Protein AF-A0A845X774-F1 (afdb_monomer_lite)

pLDDT: mean 73.61, std 19.07, range [39.66, 97.44]

Structure (mmCIF, N/CA/C/O backbone):
data_AF-A0A845X774-F1
#
_entry.id   AF-A0A845X774-F1
#
loop_
_atom_site.group_PDB
_atom_site.id
_atom_site.type_symbol
_atom_site.label_atom_id
_atom_site.label_alt_id
_atom_site.label_comp_id
_atom_site.label_asym_id
_atom_site.label_entity_id
_atom_site.label_seq_id
_atom_site.pdbx_PDB_ins_code
_atom_site.Cartn_x
_atom_site.Cartn_y
_atom_site.Cartn_z
_atom_site.occupancy
_atom_site.B_iso_or_equiv
_atom_site.auth_seq_id
_atom_site.auth_comp_id
_atom_site.auth_asym_id
_atom_site.auth_atom_id
_atom_site.pdbx_PDB_model_num
ATOM 1 N N . MET A 1 1 ? -60.226 24.068 19.692 1.00 53.34 1 MET A N 1
ATOM 2 C CA . MET A 1 1 ? -59.182 24.874 19.013 1.00 53.34 1 MET A CA 1
ATOM 3 C C . MET A 1 1 ? -57.748 24.420 19.343 1.00 53.34 1 MET A C 1
ATOM 5 O O . MET A 1 1 ? -56.859 24.720 18.566 1.00 53.34 1 MET A O 1
ATOM 9 N N . GLN A 1 2 ? -57.510 23.642 20.413 1.00 50.81 2 GLN A N 1
ATOM 10 C CA . GLN A 1 2 ? -56.165 23.182 20.819 1.00 50.81 2 GLN A CA 1
ATOM 11 C C . GLN A 1 2 ? -55.593 21.976 20.042 1.00 50.81 2 GLN A C 1
ATOM 13 O O . GLN A 1 2 ? -54.383 21.795 20.005 1.00 50.81 2 GLN A O 1
ATOM 18 N N . THR A 1 3 ? -56.418 21.172 19.370 1.00 49.66 3 THR A N 1
ATOM 19 C CA . THR A 1 3 ? -55.966 19.942 18.691 1.00 49.66 3 THR A CA 1
ATOM 20 C C . THR A 1 3 ? -55.218 20.174 17.377 1.00 49.66 3 THR A C 1
ATOM 22 O O . THR A 1 3 ? -54.449 19.313 16.971 1.00 49.66 3 THR A O 1
ATOM 25 N N . LYS A 1 4 ? -55.378 21.339 16.732 1.00 47.12 4 LYS A N 1
ATOM 26 C CA . LYS A 1 4 ? -54.694 21.656 15.463 1.00 47.12 4 LYS A CA 1
ATOM 27 C C . LYS A 1 4 ? -53.252 22.152 15.641 1.00 47.12 4 LYS A C 1
ATOM 29 O O . LYS A 1 4 ? -52.476 22.069 14.698 1.00 47.12 4 LYS A O 1
ATOM 34 N N . LEU A 1 5 ? -52.882 22.634 16.833 1.00 50.94 5 LEU A N 1
ATOM 35 C CA . LEU A 1 5 ? -51.511 23.082 17.114 1.00 50.94 5 LEU A CA 1
ATOM 36 C C . LEU A 1 5 ? -50.548 21.901 17.329 1.00 50.94 5 LEU A C 1
ATOM 38 O O . LEU A 1 5 ? -49.395 21.966 16.917 1.00 50.94 5 LEU A O 1
ATOM 42 N N . PHE A 1 6 ? -51.029 20.804 17.923 1.00 50.41 6 PHE A N 1
ATOM 43 C CA . PHE A 1 6 ? -50.196 19.635 18.229 1.00 50.41 6 PHE A CA 1
ATOM 44 C C . PHE A 1 6 ? -49.813 18.822 16.986 1.00 50.41 6 PHE A C 1
ATOM 46 O O . PHE A 1 6 ? -48.702 18.310 16.904 1.00 50.41 6 PHE A O 1
ATOM 53 N N . THR A 1 7 ? -50.693 18.740 15.984 1.00 53.47 7 THR A N 1
ATOM 54 C CA . THR A 1 7 ? -50.410 18.006 14.737 1.00 53.47 7 THR A CA 1
ATOM 55 C C . THR A 1 7 ? -49.397 18.740 13.854 1.00 53.47 7 THR A C 1
ATOM 57 O O . THR A 1 7 ? -48.611 18.099 13.164 1.00 53.47 7 THR A O 1
ATOM 60 N N . GLY A 1 8 ? -49.365 20.076 13.918 1.00 50.56 8 GLY A N 1
ATOM 61 C CA . GLY A 1 8 ? -48.380 20.887 13.198 1.00 50.56 8 GLY A CA 1
ATOM 62 C C . GLY A 1 8 ? -46.958 20.742 13.746 1.00 50.56 8 GLY A C 1
ATOM 63 O O . GLY A 1 8 ? -46.013 20.681 12.966 1.00 50.56 8 GLY A O 1
ATOM 64 N N . LEU A 1 9 ? -46.793 20.618 15.069 1.00 48.62 9 LEU A N 1
ATOM 65 C CA . LEU A 1 9 ? -45.465 20.497 15.688 1.00 48.62 9 LEU A CA 1
ATOM 66 C C . LEU A 1 9 ? -44.802 19.132 15.431 1.00 48.62 9 LEU A C 1
ATOM 68 O O . LEU A 1 9 ? -43.590 19.071 15.238 1.00 48.62 9 LEU A O 1
ATOM 72 N N . VAL A 1 10 ? -45.587 18.052 15.360 1.00 53.47 10 VAL A N 1
ATOM 73 C CA . VAL A 1 10 ? -45.074 16.709 15.025 1.00 53.47 10 VAL A CA 1
ATOM 74 C C . VAL A 1 10 ? -44.649 16.626 13.552 1.00 53.47 10 VAL A C 1
ATOM 76 O O . VAL A 1 10 ? -43.639 16.000 13.238 1.00 53.47 10 VAL A O 1
ATOM 79 N N . ALA A 1 11 ? -45.359 17.311 12.649 1.00 51.16 11 ALA A N 1
ATOM 80 C CA . ALA A 1 11 ? -45.015 17.340 11.227 1.00 51.16 11 ALA A CA 1
ATOM 81 C C . ALA A 1 11 ? -43.713 18.115 10.938 1.00 51.16 11 ALA A C 1
ATOM 83 O O . ALA A 1 11 ? -42.944 17.712 10.068 1.00 51.16 11 ALA A O 1
ATOM 84 N N . VAL A 1 12 ? -43.427 19.185 11.691 1.00 51.19 12 VAL A N 1
ATOM 85 C CA . VAL A 1 12 ? -42.167 19.939 11.549 1.00 51.19 12 VAL A CA 1
ATOM 86 C C . VAL A 1 12 ? -40.977 19.151 12.110 1.00 51.19 12 VAL A C 1
ATOM 88 O O . VAL A 1 12 ? -39.911 19.173 11.507 1.00 51.19 12 VAL A O 1
ATOM 91 N N . ALA A 1 13 ? -41.148 18.385 13.193 1.00 50.50 13 ALA A N 1
ATOM 92 C CA . ALA A 1 13 ? -40.082 17.526 13.719 1.00 50.50 13 ALA A CA 1
ATOM 93 C C . ALA A 1 13 ? -39.704 16.386 12.751 1.00 50.50 13 ALA A C 1
ATOM 95 O O . ALA A 1 13 ? -38.521 16.123 12.558 1.00 50.50 13 ALA A O 1
ATOM 96 N N . ALA A 1 14 ? -40.686 15.765 12.084 1.00 50.47 14 ALA A N 1
ATOM 97 C CA . ALA A 1 14 ? -40.434 14.703 11.105 1.00 50.47 14 ALA A CA 1
ATOM 98 C C . ALA A 1 14 ? -39.750 15.213 9.820 1.00 50.47 14 ALA A C 1
ATOM 100 O O . ALA A 1 14 ? -38.930 14.507 9.236 1.00 50.47 14 ALA A O 1
ATOM 101 N N . ALA A 1 15 ? -40.041 16.450 9.399 1.00 49.09 15 ALA A N 1
ATOM 102 C CA . ALA A 1 15 ? -39.390 17.063 8.241 1.00 49.09 15 ALA A CA 1
ATOM 103 C C . ALA A 1 15 ? -37.916 17.422 8.516 1.00 49.09 15 ALA A C 1
ATOM 105 O O . ALA A 1 15 ? -37.081 17.281 7.627 1.00 49.09 15 ALA A O 1
ATOM 106 N N . SER A 1 16 ? -37.571 17.810 9.749 1.00 47.12 16 SER A N 1
ATOM 107 C CA . SER A 1 16 ? -36.183 18.093 10.148 1.00 47.12 16 SER A CA 1
ATOM 108 C C . SER A 1 16 ? -35.311 16.835 10.226 1.00 47.12 16 SER A C 1
ATOM 110 O O . SER A 1 16 ? -34.116 16.901 9.954 1.00 47.12 16 SER A O 1
ATOM 112 N N . SER A 1 17 ? -35.892 15.680 10.571 1.00 47.75 17 SER A N 1
ATOM 113 C CA . SER A 1 17 ? -35.165 14.403 10.645 1.00 47.75 17 SER A CA 1
ATOM 114 C C . SER A 1 17 ? -34.827 13.820 9.270 1.00 47.75 17 SER A C 1
ATOM 116 O O . SER A 1 17 ? -33.837 13.109 9.147 1.00 47.75 17 SER A O 1
ATOM 118 N N . ALA A 1 18 ? -35.605 14.139 8.230 1.00 46.09 18 ALA A N 1
ATOM 119 C CA . ALA A 1 18 ? -35.371 13.640 6.872 1.00 46.09 18 ALA A CA 1
ATOM 120 C C . ALA A 1 18 ? -34.259 14.397 6.117 1.00 46.09 18 ALA A C 1
ATOM 122 O O . ALA A 1 18 ? -33.704 13.870 5.157 1.00 46.09 18 ALA A O 1
ATOM 123 N N . VAL A 1 19 ? -33.902 15.613 6.550 1.00 45.44 19 VAL A N 1
ATOM 124 C CA . VAL A 1 19 ? -32.845 16.428 5.914 1.00 45.44 19 VAL A CA 1
ATOM 125 C C . VAL A 1 19 ? -31.439 16.051 6.412 1.00 45.44 19 VAL A C 1
ATOM 127 O O . VAL A 1 19 ? -30.448 16.384 5.772 1.00 45.44 19 VAL A O 1
ATOM 130 N N . LEU A 1 20 ? -31.329 15.289 7.505 1.00 42.88 20 LEU A N 1
ATOM 131 C CA . LEU A 1 20 ? -30.042 14.814 8.031 1.00 42.88 20 LEU A CA 1
ATOM 132 C C . LEU A 1 20 ? -29.543 13.511 7.380 1.00 42.88 20 LEU A C 1
ATOM 134 O O . LEU A 1 20 ? -28.392 13.144 7.584 1.00 42.88 20 LEU A O 1
ATOM 138 N N . CYS A 1 21 ? -30.358 12.828 6.571 1.00 43.78 21 CYS A N 1
ATOM 139 C CA . CYS A 1 21 ? -29.998 11.543 5.953 1.00 43.78 21 CYS A CA 1
ATOM 140 C C . CYS A 1 21 ? -29.249 11.665 4.613 1.00 43.78 21 CYS A C 1
ATOM 142 O O . CYS A 1 21 ? -29.093 10.668 3.917 1.00 43.78 21 CYS A O 1
ATOM 144 N N . GLY A 1 22 ? -28.826 12.869 4.224 1.00 42.22 22 GLY A N 1
ATOM 145 C CA . GLY A 1 22 ? -28.228 13.123 2.910 1.00 42.22 22 GLY A CA 1
ATOM 146 C C . GLY A 1 22 ? -26.954 13.955 2.939 1.00 42.22 22 GLY A C 1
ATOM 147 O O . GLY A 1 22 ? -26.576 14.484 1.898 1.00 42.22 22 GLY A O 1
ATOM 148 N N . ILE A 1 23 ? -26.302 14.112 4.097 1.00 41.81 23 ILE A N 1
ATOM 149 C CA . ILE A 1 23 ? -24.925 14.608 4.078 1.00 41.81 23 ILE A CA 1
ATOM 150 C C . ILE A 1 23 ? -24.109 13.456 3.482 1.00 41.81 23 ILE A C 1
ATOM 152 O O . ILE A 1 23 ? -24.119 12.380 4.086 1.00 41.81 23 ILE A O 1
ATOM 156 N N . PRO A 1 24 ? -23.475 13.614 2.302 1.00 47.06 24 PRO A N 1
ATOM 157 C CA . PRO A 1 24 ? -22.534 12.607 1.838 1.00 47.06 24 PRO A CA 1
ATOM 158 C C . PRO A 1 24 ? -21.546 12.418 2.981 1.00 47.06 24 PRO A C 1
ATOM 160 O O . PRO A 1 24 ? -21.021 13.416 3.482 1.00 47.06 24 PRO A O 1
ATOM 163 N N . ALA A 1 25 ? -21.380 11.182 3.459 1.00 50.59 25 ALA A N 1
ATOM 164 C CA . ALA A 1 25 ? -20.328 10.877 4.413 1.00 50.59 25 ALA A CA 1
ATOM 165 C C . ALA A 1 25 ? -19.062 11.519 3.844 1.00 50.59 25 ALA A C 1
ATOM 167 O O . ALA A 1 25 ? -18.665 11.193 2.724 1.00 50.59 25 ALA A O 1
ATOM 168 N N . GLN A 1 26 ? -18.545 12.551 4.519 1.00 56.28 26 GLN A N 1
ATOM 169 C CA . GLN A 1 26 ? -17.308 13.176 4.083 1.00 56.28 26 GLN A CA 1
ATOM 170 C C . GLN A 1 26 ? -16.301 12.040 4.068 1.00 56.28 26 GLN A C 1
ATOM 172 O O . GLN A 1 26 ? -16.146 11.377 5.094 1.00 56.28 26 GLN A O 1
ATOM 177 N N . ALA A 1 27 ? -15.732 11.758 2.893 1.00 61.34 27 ALA A N 1
ATOM 178 C CA . ALA A 1 27 ? -14.705 10.742 2.761 1.00 61.34 27 ALA A CA 1
ATOM 179 C C . ALA A 1 27 ? -13.685 11.010 3.867 1.00 61.34 27 ALA A C 1
ATOM 181 O O . ALA A 1 27 ? -13.206 12.142 4.000 1.00 61.34 27 ALA A O 1
ATOM 182 N N . ALA A 1 28 ? -13.462 10.018 4.729 1.00 69.12 28 ALA A N 1
ATOM 183 C CA . ALA A 1 28 ? -12.445 10.141 5.751 1.00 69.12 28 ALA A CA 1
ATOM 184 C C . ALA A 1 28 ? -11.133 10.467 5.033 1.00 69.12 28 ALA A C 1
ATOM 186 O O . ALA A 1 28 ? -10.835 9.881 3.991 1.00 69.12 28 ALA A O 1
ATOM 187 N N . THR A 1 29 ? -10.391 11.444 5.545 1.00 83.62 29 THR A N 1
ATOM 188 C CA . THR A 1 29 ? -9.093 11.790 4.976 1.00 83.62 29 THR A CA 1
ATOM 189 C C . THR A 1 29 ? -7.999 11.312 5.914 1.00 83.62 29 THR A C 1
ATOM 191 O O . THR A 1 29 ? -8.141 11.410 7.135 1.00 83.62 29 THR A O 1
ATOM 194 N N . LEU A 1 30 ? -6.888 10.824 5.377 1.00 85.56 30 LEU A N 1
ATOM 195 C CA . LEU A 1 30 ? -5.750 10.350 6.158 1.00 85.56 30 LEU A CA 1
ATOM 196 C C . LEU A 1 30 ? -5.236 11.423 7.125 1.00 85.56 30 LEU A C 1
ATOM 198 O O . LEU A 1 30 ? -4.837 11.110 8.238 1.00 85.56 30 LEU A O 1
ATOM 202 N N . GLN A 1 31 ? -5.327 12.707 6.760 1.00 85.69 31 GLN A N 1
ATOM 203 C CA . GLN A 1 31 ? -4.928 13.819 7.631 1.00 85.69 31 GLN A CA 1
ATOM 204 C C . GLN A 1 31 ? -5.765 13.919 8.914 1.00 85.69 31 GLN A C 1
ATOM 206 O O . GLN A 1 31 ? -5.308 14.520 9.889 1.00 85.69 31 GLN A O 1
ATOM 211 N N . SER A 1 32 ? -6.971 13.339 8.941 1.00 86.25 32 SER A N 1
ATOM 212 C CA . SER A 1 32 ? -7.756 13.231 10.175 1.00 86.25 32 SER A CA 1
ATOM 213 C C . SER A 1 32 ? -7.157 12.228 11.173 1.00 86.25 32 SER A C 1
ATOM 215 O O . SER A 1 32 ? -7.408 12.349 12.370 1.00 86.25 32 SER A O 1
ATOM 217 N N . TYR A 1 33 ? -6.284 11.333 10.701 1.00 88.62 33 TYR A N 1
ATOM 218 C CA . TYR A 1 33 ? -5.493 10.378 11.476 1.00 88.62 33 TYR A CA 1
ATOM 219 C C . TYR A 1 33 ? -4.040 10.854 11.556 1.00 88.62 33 TYR A C 1
ATOM 221 O O . TYR A 1 33 ? -3.152 10.347 10.873 1.00 88.62 33 TYR A O 1
ATOM 229 N N . THR A 1 34 ? -3.775 11.873 12.377 1.00 89.94 34 THR A N 1
ATOM 230 C CA . THR A 1 34 ? -2.457 12.535 12.410 1.00 89.94 34 THR A CA 1
ATOM 231 C C . THR A 1 34 ? -1.300 11.565 12.683 1.00 89.94 34 THR A C 1
ATOM 233 O O . THR A 1 34 ? -0.232 11.731 12.095 1.00 89.94 34 THR A O 1
ATOM 236 N N . GLY A 1 35 ? -1.494 10.547 13.531 1.00 93.19 35 GLY A N 1
ATOM 237 C CA . GLY A 1 35 ? -0.492 9.501 13.762 1.00 93.19 35 GLY A CA 1
ATOM 238 C C . GLY A 1 35 ? -0.155 8.722 12.487 1.00 93.19 35 GLY A C 1
ATOM 239 O O . GLY A 1 35 ? 1.004 8.689 12.083 1.00 93.19 35 GLY A O 1
ATOM 240 N N . ALA A 1 36 ? -1.174 8.178 11.816 1.00 93.94 36 ALA A N 1
ATOM 241 C CA . ALA A 1 36 ? -1.010 7.379 10.603 1.00 93.94 36 ALA A CA 1
ATOM 242 C C . ALA A 1 36 ? -0.479 8.197 9.423 1.00 93.94 36 ALA A C 1
ATOM 244 O O . ALA A 1 36 ? 0.396 7.737 8.698 1.00 93.94 36 ALA A O 1
ATOM 245 N N . TYR A 1 37 ? -0.937 9.442 9.267 1.00 92.81 37 TYR A N 1
ATOM 246 C CA . TYR A 1 37 ? -0.417 10.350 8.246 1.00 92.81 37 TYR A CA 1
ATOM 247 C C . TYR A 1 37 ? 1.086 10.605 8.419 1.00 92.81 37 TYR A C 1
ATOM 249 O O . TYR A 1 37 ? 1.851 10.520 7.461 1.00 92.81 37 TYR A O 1
ATOM 257 N N . ASN A 1 38 ? 1.531 10.881 9.649 1.00 92.50 38 ASN A N 1
ATOM 258 C CA . ASN A 1 38 ? 2.950 11.105 9.925 1.00 92.50 38 ASN A CA 1
ATOM 259 C C . ASN A 1 38 ? 3.788 9.828 9.770 1.00 92.50 38 ASN A C 1
ATOM 261 O O . ASN A 1 38 ? 4.942 9.926 9.357 1.00 92.50 38 ASN A O 1
ATOM 265 N N . ALA A 1 39 ? 3.228 8.661 10.107 1.00 93.94 39 ALA A N 1
ATOM 266 C CA . ALA A 1 39 ? 3.877 7.372 9.882 1.00 93.94 39 ALA A CA 1
ATOM 267 C C . ALA A 1 39 ? 4.068 7.112 8.381 1.00 93.94 39 ALA A C 1
ATOM 269 O O . ALA A 1 39 ? 5.198 6.894 7.954 1.00 93.94 39 ALA A O 1
ATOM 270 N N . ALA A 1 40 ? 3.016 7.277 7.568 1.00 92.62 40 ALA A N 1
ATOM 271 C CA . ALA A 1 40 ? 3.088 7.141 6.111 1.00 92.62 40 ALA A CA 1
ATOM 272 C C . ALA A 1 40 ? 4.187 8.031 5.503 1.00 92.62 40 ALA A C 1
ATOM 274 O O . ALA A 1 40 ? 5.069 7.540 4.804 1.00 92.62 40 ALA A O 1
ATOM 275 N N . LEU A 1 41 ? 4.212 9.324 5.851 1.00 90.69 41 LEU A N 1
ATOM 276 C CA . LEU A 1 41 ? 5.262 10.246 5.392 1.00 90.69 41 LEU A CA 1
ATOM 277 C C . LEU A 1 41 ? 6.676 9.862 5.859 1.00 90.69 41 LEU A C 1
ATOM 279 O O . LEU A 1 41 ? 7.657 10.313 5.274 1.00 90.69 41 LEU A O 1
ATOM 283 N N . GLY A 1 42 ? 6.790 9.094 6.943 1.00 93.06 42 GLY A N 1
ATOM 284 C CA . GLY A 1 42 ? 8.059 8.598 7.461 1.00 93.06 42 GLY A CA 1
ATOM 285 C C . GLY A 1 42 ? 8.610 7.389 6.705 1.00 93.06 42 GLY A C 1
ATOM 286 O O . GLY A 1 42 ? 9.819 7.173 6.770 1.00 93.06 42 GLY A O 1
ATOM 287 N N . TYR A 1 43 ? 7.752 6.635 6.015 1.00 93.56 43 TYR A N 1
ATOM 288 C CA . TYR A 1 43 ? 8.128 5.456 5.232 1.00 93.56 43 TYR A CA 1
ATOM 289 C C . TYR A 1 43 ? 8.481 5.777 3.782 1.00 93.56 43 TYR A C 1
ATOM 291 O O . TYR A 1 43 ? 9.347 5.113 3.214 1.00 93.56 43 TYR A O 1
ATOM 299 N N . ILE A 1 44 ? 7.856 6.809 3.211 1.00 90.81 44 ILE A N 1
ATOM 300 C CA . ILE A 1 44 ? 8.123 7.258 1.841 1.00 90.81 44 ILE A CA 1
ATOM 301 C C . ILE A 1 44 ? 9.578 7.735 1.732 1.00 90.81 44 ILE A C 1
ATOM 303 O O . ILE A 1 44 ? 9.966 8.736 2.353 1.00 90.81 44 ILE A O 1
ATOM 307 N N . GLN A 1 45 ? 10.375 7.019 0.937 1.00 90.06 45 GLN A N 1
ATOM 308 C CA . GLN A 1 45 ? 11.742 7.416 0.610 1.00 90.06 45 GLN A CA 1
ATOM 309 C C . GLN A 1 45 ? 11.750 8.610 -0.344 1.00 90.06 45 GLN A C 1
ATOM 311 O O . GLN A 1 45 ? 10.779 8.878 -1.049 1.00 90.06 45 GLN A O 1
ATOM 316 N N . ASP A 1 46 ? 12.854 9.353 -0.347 1.00 89.44 46 ASP A N 1
ATOM 317 C CA . ASP A 1 46 ? 13.092 10.326 -1.411 1.00 89.44 46 ASP A CA 1
ATOM 318 C C . ASP A 1 46 ? 13.386 9.585 -2.725 1.00 89.44 46 ASP A C 1
ATOM 320 O O . ASP A 1 46 ? 14.000 8.522 -2.697 1.00 89.44 46 ASP A O 1
ATOM 324 N N . GLU A 1 47 ? 13.009 10.189 -3.854 1.00 84.06 47 GLU A N 1
ATOM 325 C CA . GLU A 1 47 ? 13.349 9.723 -5.206 1.00 84.06 47 GLU A CA 1
ATOM 326 C C . GLU A 1 47 ? 14.822 9.285 -5.296 1.00 84.06 47 GLU A C 1
ATOM 328 O O . GLU A 1 47 ? 15.736 10.062 -4.966 1.00 84.06 47 GLU A O 1
ATOM 333 N N . ARG A 1 48 ? 15.056 8.071 -5.797 1.00 83.94 48 ARG A N 1
ATOM 334 C CA . ARG A 1 48 ? 16.372 7.431 -5.971 1.00 83.94 48 ARG A CA 1
ATOM 335 C C . ARG A 1 48 ? 17.099 7.059 -4.693 1.00 83.94 48 ARG A C 1
ATOM 337 O O . ARG A 1 48 ? 18.325 6.863 -4.709 1.00 83.94 48 ARG A O 1
ATOM 344 N N . VAL A 1 49 ? 16.385 6.984 -3.578 1.00 89.00 49 VAL A N 1
ATOM 345 C CA . VAL A 1 49 ? 16.930 6.505 -2.309 1.00 89.00 49 VAL A CA 1
ATOM 346 C C . VAL A 1 49 ? 16.373 5.109 -2.034 1.00 89.00 49 VAL A C 1
ATOM 348 O O . VAL A 1 49 ? 15.267 5.001 -1.512 1.00 89.00 49 VAL A O 1
ATOM 351 N N . PRO A 1 50 ? 17.135 4.036 -2.329 1.00 88.44 50 PRO A N 1
ATOM 352 C CA . PRO A 1 50 ? 16.640 2.676 -2.163 1.00 88.44 50 PRO A CA 1
ATOM 353 C C . PRO A 1 50 ? 16.222 2.400 -0.720 1.00 88.44 50 PRO A C 1
ATOM 355 O O . PRO A 1 50 ? 16.929 2.777 0.226 1.00 88.44 50 PRO A O 1
ATOM 358 N N . VAL A 1 51 ? 15.138 1.644 -0.555 1.00 89.81 51 VAL A N 1
ATOM 359 C CA . VAL A 1 51 ? 14.760 1.075 0.740 1.00 89.81 51 VAL A CA 1
ATOM 360 C C . VAL A 1 51 ? 15.809 0.040 1.145 1.00 89.81 51 VAL A C 1
ATOM 362 O O . VAL A 1 51 ? 16.007 -0.984 0.485 1.00 89.81 51 VAL A O 1
ATOM 365 N N . ALA A 1 52 ? 16.505 0.304 2.251 1.00 90.00 52 ALA A N 1
ATOM 366 C CA . ALA A 1 52 ? 17.409 -0.673 2.844 1.00 90.00 52 ALA A CA 1
ATOM 367 C C . ALA A 1 52 ? 16.619 -1.907 3.301 1.00 90.00 52 ALA A C 1
ATOM 369 O O . ALA A 1 52 ? 15.534 -1.771 3.856 1.00 90.00 52 ALA A O 1
ATOM 370 N N . ASP A 1 53 ? 17.180 -3.096 3.067 1.00 89.38 53 ASP A N 1
ATOM 371 C CA . ASP A 1 53 ? 16.597 -4.369 3.499 1.00 89.38 53 ASP A CA 1
ATOM 372 C C . ASP A 1 53 ? 15.147 -4.587 3.009 1.00 89.38 53 ASP A C 1
ATOM 374 O O . ASP A 1 53 ? 14.348 -5.235 3.674 1.00 89.38 53 ASP A O 1
ATOM 378 N N . ALA A 1 54 ? 14.798 -4.095 1.809 1.00 89.44 54 ALA A N 1
ATOM 379 C CA . ALA A 1 54 ? 13.453 -4.228 1.224 1.00 89.44 54 ALA A CA 1
ATOM 380 C C . ALA A 1 54 ? 12.896 -5.669 1.242 1.00 89.44 54 ALA A C 1
ATOM 382 O O . ALA A 1 54 ? 11.699 -5.867 1.440 1.00 89.44 54 ALA A O 1
ATOM 383 N N . ALA A 1 55 ? 13.777 -6.669 1.118 1.00 88.75 55 ALA A N 1
ATOM 384 C CA . ALA A 1 55 ? 13.439 -8.092 1.191 1.00 88.75 55 ALA A CA 1
ATOM 385 C C . ALA A 1 55 ? 12.849 -8.538 2.543 1.00 88.75 55 ALA A C 1
ATOM 387 O O . ALA A 1 55 ? 12.207 -9.588 2.599 1.00 88.75 55 ALA A O 1
ATOM 388 N N . ASP A 1 56 ? 13.061 -7.767 3.613 1.00 90.62 56 ASP A N 1
ATOM 389 C CA . ASP A 1 56 ? 12.478 -8.002 4.936 1.00 90.62 56 ASP A CA 1
ATOM 390 C C . ASP A 1 56 ? 11.083 -7.358 5.070 1.00 90.62 56 ASP A C 1
ATOM 392 O O . ASP A 1 56 ? 10.356 -7.651 6.014 1.00 90.62 56 ASP A O 1
ATOM 396 N N . HIS A 1 57 ? 10.670 -6.514 4.121 1.00 92.12 57 HIS A N 1
ATOM 397 C CA . HIS A 1 57 ? 9.416 -5.753 4.149 1.00 92.12 57 HIS A CA 1
ATOM 398 C C . HIS A 1 57 ? 8.359 -6.329 3.199 1.00 92.12 57 HIS A C 1
ATOM 400 O O . HIS A 1 57 ? 7.779 -5.606 2.393 1.00 92.12 57 HIS A O 1
ATOM 406 N N . LYS A 1 58 ? 8.118 -7.641 3.244 1.00 92.56 58 LYS A N 1
ATOM 407 C CA . LYS A 1 58 ? 7.191 -8.302 2.313 1.00 92.56 58 LYS A CA 1
ATOM 408 C C . LYS A 1 58 ? 5.731 -8.142 2.722 1.00 92.56 58 LYS A C 1
ATOM 410 O O . LYS A 1 58 ? 5.382 -8.232 3.897 1.00 92.56 58 LYS A O 1
ATOM 415 N N . LEU A 1 59 ? 4.858 -7.997 1.726 1.00 92.94 59 LEU A N 1
ATOM 416 C CA . LEU A 1 59 ? 3.414 -8.109 1.912 1.00 92.94 59 LEU A CA 1
ATOM 417 C C . LEU A 1 59 ? 3.023 -9.593 1.994 1.00 92.94 59 LEU A C 1
ATOM 419 O O . LEU A 1 59 ? 2.697 -10.211 0.987 1.00 92.94 59 LEU A O 1
ATOM 423 N N . GLU A 1 60 ? 3.060 -10.176 3.192 1.00 90.31 60 GLU A N 1
ATOM 424 C CA . GLU A 1 60 ? 2.669 -11.573 3.409 1.00 90.31 60 GLU A CA 1
ATOM 425 C C . GLU A 1 60 ? 1.495 -11.688 4.386 1.00 90.31 60 GLU A C 1
ATOM 427 O O . GLU A 1 60 ? 1.500 -11.127 5.481 1.00 90.31 60 GLU A O 1
ATOM 432 N N . ASN A 1 61 ? 0.479 -12.468 3.996 1.00 91.19 61 ASN A N 1
ATOM 433 C CA . ASN A 1 61 ? -0.685 -12.785 4.830 1.00 91.19 61 ASN A CA 1
ATOM 434 C C . ASN A 1 61 ? -1.396 -11.544 5.405 1.00 91.19 61 ASN A C 1
ATOM 436 O O . ASN A 1 61 ? -1.799 -11.554 6.570 1.00 91.19 61 ASN A O 1
ATOM 440 N N . ALA A 1 62 ? -1.549 -10.478 4.615 1.00 95.50 62 ALA A N 1
ATOM 441 C CA . ALA A 1 62 ? -2.360 -9.337 5.021 1.00 95.50 62 ALA A CA 1
ATOM 442 C C . ALA A 1 62 ? -3.805 -9.790 5.272 1.00 95.50 62 ALA A C 1
ATOM 444 O O . ALA A 1 62 ? -4.442 -10.403 4.414 1.00 95.50 62 ALA A O 1
ATOM 445 N N . THR A 1 63 ? -4.315 -9.520 6.471 1.00 96.25 63 THR A N 1
ATOM 446 C CA . THR A 1 63 ? -5.646 -9.950 6.908 1.00 96.25 63 THR A CA 1
ATOM 447 C C . THR A 1 63 ? -6.445 -8.788 7.465 1.00 96.25 63 THR A C 1
ATOM 449 O O . THR A 1 63 ? -5.931 -7.976 8.235 1.00 96.25 63 THR A O 1
ATOM 452 N N . ALA A 1 64 ? -7.720 -8.711 7.087 1.00 96.44 64 ALA A N 1
ATOM 453 C CA . ALA A 1 64 ? -8.632 -7.716 7.627 1.00 96.44 64 ALA A CA 1
ATOM 454 C C . ALA A 1 64 ? -8.924 -7.990 9.112 1.00 96.44 64 ALA A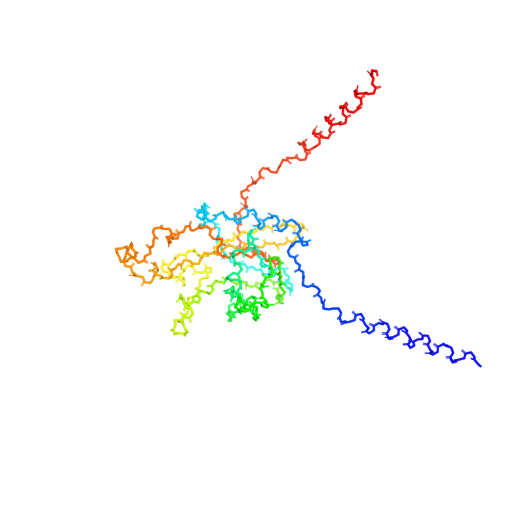 C 1
ATOM 456 O O . ALA A 1 64 ? -9.211 -9.123 9.511 1.00 96.44 64 ALA A O 1
ATOM 457 N N . THR A 1 65 ? -8.901 -6.945 9.935 1.00 95.88 65 THR A N 1
ATOM 458 C CA . THR A 1 65 ? -9.159 -7.020 11.383 1.00 95.88 65 THR A CA 1
ATOM 459 C C . THR A 1 65 ? -10.573 -6.572 11.763 1.00 95.88 65 THR A C 1
ATOM 461 O O . THR A 1 65 ? -10.962 -6.666 12.929 1.00 95.88 65 THR A O 1
ATOM 464 N N . GLY A 1 66 ? -11.385 -6.165 10.779 1.00 93.56 66 GLY A N 1
ATOM 465 C CA . GLY A 1 66 ? -12.763 -5.714 10.967 1.00 93.56 66 GLY A CA 1
ATOM 466 C C . GLY A 1 66 ? -13.689 -5.993 9.780 1.00 93.56 66 GLY A C 1
ATOM 467 O O . GLY A 1 66 ? -13.322 -6.650 8.805 1.00 93.56 66 GLY A O 1
ATOM 468 N N . ASP A 1 67 ? -14.907 -5.458 9.877 1.00 94.94 67 ASP A N 1
ATOM 469 C CA . ASP A 1 67 ? -15.960 -5.590 8.855 1.00 94.94 67 ASP A CA 1
ATOM 470 C C . ASP A 1 67 ? -15.773 -4.619 7.666 1.00 94.94 67 ASP A C 1
ATOM 472 O O . ASP A 1 67 ? -16.559 -4.592 6.716 1.00 94.94 67 ASP A O 1
ATOM 476 N N . SER A 1 68 ? -14.740 -3.780 7.730 1.00 96.19 68 SER A N 1
ATOM 477 C CA . SER A 1 68 ? -14.304 -2.924 6.636 1.00 96.19 68 SER A CA 1
ATOM 478 C C . SER A 1 68 ? -12.834 -2.562 6.785 1.00 96.19 68 SER A C 1
ATOM 480 O O . SER A 1 68 ? -12.349 -2.420 7.910 1.00 96.19 68 SER A O 1
ATOM 482 N N . ILE A 1 69 ? -12.181 -2.299 5.660 1.00 96.44 69 ILE A N 1
ATOM 483 C CA . ILE A 1 69 ? -10.866 -1.658 5.598 1.00 96.44 69 ILE A CA 1
ATOM 484 C C . ILE A 1 69 ? -11.007 -0.289 4.943 1.00 96.44 69 ILE A C 1
ATOM 486 O O . ILE A 1 69 ? -11.858 -0.110 4.068 1.00 96.44 69 ILE A O 1
ATOM 490 N N . ASP A 1 70 ? -10.175 0.666 5.342 1.00 95.94 70 ASP A N 1
ATOM 491 C CA . ASP A 1 70 ? -10.095 1.967 4.675 1.00 95.94 70 ASP A CA 1
ATOM 492 C C . ASP A 1 70 ? -8.762 2.083 3.958 1.00 95.94 70 ASP A C 1
ATOM 494 O O . ASP A 1 70 ? -7.717 1.885 4.571 1.00 95.94 70 ASP A O 1
ATOM 498 N N . ILE A 1 71 ? -8.795 2.418 2.675 1.00 94.62 71 ILE A N 1
ATOM 499 C CA . ILE A 1 71 ? -7.601 2.567 1.846 1.00 94.62 71 ILE A CA 1
ATOM 500 C C . ILE A 1 71 ? -7.451 4.047 1.516 1.00 94.62 71 ILE A C 1
ATOM 502 O O . ILE A 1 71 ? -8.343 4.642 0.908 1.00 94.62 71 ILE A O 1
ATOM 506 N N . PHE A 1 72 ? -6.327 4.636 1.910 1.00 93.56 72 PHE A N 1
ATOM 507 C CA . PHE A 1 72 ? -6.002 6.043 1.709 1.00 93.56 72 PHE A CA 1
ATOM 508 C C . PHE A 1 72 ? -4.800 6.185 0.789 1.00 93.56 72 PHE A C 1
ATOM 510 O O . PHE A 1 72 ? -3.773 5.543 1.006 1.00 93.56 72 PHE A O 1
ATOM 517 N N . PHE A 1 73 ? -4.896 7.080 -0.189 1.00 90.69 73 PHE A N 1
ATOM 518 C CA . PHE A 1 73 ? -3.739 7.464 -0.984 1.00 90.69 73 PHE A CA 1
ATOM 519 C C . PHE A 1 73 ? -2.821 8.371 -0.162 1.00 90.69 73 PHE A C 1
ATOM 521 O O . PHE A 1 73 ? -3.285 9.337 0.451 1.00 90.69 73 PHE A O 1
ATOM 528 N N . ALA A 1 74 ? -1.528 8.075 -0.135 1.00 88.44 74 ALA A N 1
ATOM 529 C CA . ALA A 1 74 ? -0.533 8.862 0.573 1.00 88.44 74 ALA A CA 1
ATOM 530 C C . ALA A 1 74 ? 0.577 9.265 -0.396 1.00 88.44 74 ALA A C 1
ATOM 532 O O . ALA A 1 74 ? 0.996 8.501 -1.252 1.00 88.44 74 ALA A O 1
ATOM 533 N N . ASP A 1 75 ? 1.029 10.503 -0.269 1.00 82.38 75 ASP A N 1
ATOM 534 C CA . ASP A 1 75 ? 2.059 11.059 -1.130 1.00 82.38 75 ASP A CA 1
ATOM 535 C C . ASP A 1 75 ? 2.730 12.203 -0.373 1.00 82.38 75 ASP A C 1
ATOM 537 O O . ASP A 1 75 ? 2.069 12.964 0.346 1.00 82.38 75 ASP A O 1
ATOM 541 N N . LYS A 1 76 ? 4.049 12.294 -0.503 1.00 71.94 76 LYS A N 1
ATOM 542 C CA . LYS A 1 76 ? 4.861 13.324 0.136 1.00 71.94 76 LYS A CA 1
ATOM 543 C C . LYS A 1 76 ? 4.773 14.660 -0.604 1.00 71.94 76 LYS A C 1
ATOM 545 O O . LYS A 1 76 ? 4.732 15.696 0.058 1.00 71.94 76 LYS A O 1
ATOM 550 N N . ASP A 1 77 ? 4.668 14.639 -1.935 1.00 70.50 77 ASP A N 1
ATOM 551 C CA . ASP A 1 77 ? 4.825 15.825 -2.792 1.00 70.50 77 ASP A CA 1
ATOM 552 C C . ASP A 1 77 ? 3.768 15.956 -3.911 1.00 70.50 77 ASP A C 1
ATOM 554 O O . ASP A 1 77 ? 3.782 16.922 -4.678 1.00 70.50 77 ASP A O 1
ATOM 558 N N . GLY A 1 78 ? 2.809 15.032 -3.997 1.00 64.94 78 GLY A N 1
ATOM 559 C CA . GLY A 1 78 ? 1.737 15.048 -5.004 1.00 64.94 78 GLY A CA 1
ATOM 560 C C . GLY A 1 78 ? 2.164 14.512 -6.378 1.00 64.94 78 GLY A C 1
ATOM 561 O O . GLY A 1 78 ? 1.364 14.540 -7.316 1.00 64.94 78 GLY A O 1
ATOM 562 N N . ALA A 1 79 ? 3.417 14.066 -6.515 1.00 61.25 79 ALA A N 1
ATOM 563 C CA . ALA A 1 79 ? 3.986 13.541 -7.755 1.00 61.25 79 ALA A CA 1
ATOM 564 C C . ALA A 1 79 ? 3.474 12.128 -8.092 1.00 61.25 79 ALA A C 1
ATOM 566 O O . ALA A 1 79 ? 3.399 11.761 -9.264 1.00 61.25 79 ALA A O 1
ATOM 567 N N . LEU A 1 80 ? 3.054 11.380 -7.075 1.00 66.00 80 LEU A N 1
ATOM 568 C CA . LEU A 1 80 ? 2.696 9.962 -7.132 1.00 66.00 80 LEU A CA 1
ATOM 569 C C . LEU A 1 80 ? 1.226 9.754 -7.507 1.00 66.00 80 LEU A C 1
ATOM 571 O O . LEU A 1 80 ? 0.780 8.642 -7.794 1.00 66.00 80 LEU A O 1
ATOM 575 N N . ALA A 1 81 ? 0.444 10.839 -7.548 1.00 65.81 81 ALA A N 1
ATOM 576 C CA . ALA A 1 81 ? -0.965 10.818 -7.939 1.00 65.81 81 ALA A CA 1
ATOM 577 C C . ALA A 1 81 ? -1.199 10.194 -9.331 1.00 65.81 81 ALA A C 1
ATOM 579 O O . ALA A 1 81 ? -2.321 9.792 -9.632 1.00 65.81 81 ALA A O 1
ATOM 580 N N . LEU A 1 82 ? -0.153 10.084 -10.162 1.00 68.38 82 LEU A N 1
ATOM 581 C CA . LEU A 1 82 ? -0.180 9.429 -11.473 1.00 68.38 82 LEU A CA 1
ATOM 582 C C . LEU A 1 82 ? -0.445 7.915 -11.417 1.00 68.38 82 LEU A C 1
ATOM 584 O O . LEU A 1 82 ? -0.822 7.339 -12.439 1.00 68.38 82 LEU A O 1
ATOM 588 N N . PHE A 1 83 ? -0.269 7.286 -10.252 1.00 78.00 83 PHE A N 1
ATOM 589 C CA . PHE A 1 83 ? -0.425 5.840 -10.065 1.00 78.00 83 PHE A CA 1
ATOM 590 C C . PHE A 1 83 ? -1.624 5.458 -9.201 1.00 78.00 83 PHE A C 1
ATOM 592 O O . PHE A 1 83 ? -1.934 4.274 -9.074 1.00 78.00 83 PHE A O 1
ATOM 599 N N . ALA A 1 84 ? -2.350 6.428 -8.639 1.00 78.44 84 ALA A N 1
ATOM 600 C CA . ALA A 1 84 ? -3.518 6.141 -7.809 1.00 78.44 84 ALA A CA 1
ATOM 601 C C . ALA A 1 84 ? -4.578 5.314 -8.568 1.00 78.44 84 ALA A C 1
ATOM 603 O O . ALA A 1 84 ? -5.181 4.404 -8.005 1.00 78.44 84 ALA A O 1
ATOM 604 N N . ASP A 1 85 ? -4.754 5.553 -9.870 1.00 79.12 85 ASP A N 1
ATOM 605 C CA . ASP A 1 85 ? -5.691 4.812 -10.727 1.00 79.12 85 ASP A CA 1
ATOM 606 C C . ASP A 1 85 ? -5.181 3.431 -11.182 1.00 79.12 85 ASP A C 1
ATOM 608 O O . ASP A 1 85 ? -5.808 2.780 -12.021 1.00 79.12 85 ASP A O 1
ATOM 612 N N . ARG A 1 86 ? -4.054 2.974 -10.627 1.00 84.44 86 ARG A N 1
ATOM 613 C CA . ARG A 1 86 ? -3.407 1.692 -10.937 1.00 84.44 86 ARG A CA 1
ATOM 614 C C . ARG A 1 86 ? -3.309 0.763 -9.739 1.00 84.44 86 ARG A C 1
ATOM 616 O O . ARG A 1 86 ? -2.904 -0.385 -9.900 1.00 84.44 86 ARG A O 1
ATOM 623 N N . ILE A 1 87 ? -3.681 1.235 -8.554 1.00 89.94 87 ILE A N 1
ATOM 624 C CA . ILE A 1 87 ? -3.661 0.419 -7.345 1.00 89.94 87 ILE A CA 1
ATOM 625 C C . ILE A 1 87 ? -4.841 -0.540 -7.390 1.00 89.94 87 ILE A C 1
ATOM 627 O O . ILE A 1 87 ? -6.003 -0.132 -7.473 1.00 89.94 87 ILE A O 1
ATOM 631 N N . LEU A 1 88 ? -4.521 -1.821 -7.334 1.00 92.44 88 LEU A N 1
ATOM 632 C CA . LEU A 1 88 ? -5.456 -2.925 -7.310 1.00 92.44 88 LEU A CA 1
ATOM 633 C C . LEU A 1 88 ? -5.494 -3.540 -5.913 1.00 92.44 88 LEU A C 1
ATOM 635 O O . LEU A 1 88 ? -4.473 -3.615 -5.229 1.00 92.44 88 LEU A O 1
ATOM 639 N N . TYR A 1 89 ? -6.661 -4.039 -5.522 1.00 94.62 89 TYR A N 1
ATOM 640 C CA . TYR A 1 89 ? -6.819 -4.885 -4.345 1.00 94.62 89 TYR A CA 1
ATOM 641 C C . TYR A 1 89 ? -7.653 -6.125 -4.673 1.00 94.62 89 TYR A C 1
ATOM 643 O O . TYR A 1 89 ? -8.548 -6.080 -5.522 1.00 94.62 89 TYR A O 1
ATOM 651 N N . GLY A 1 90 ? -7.373 -7.225 -3.983 1.00 94.56 90 GLY A N 1
ATOM 652 C CA . GLY A 1 90 ? -8.120 -8.478 -4.055 1.00 94.56 90 GLY A CA 1
ATOM 653 C C . GLY A 1 90 ? -8.489 -8.963 -2.656 1.00 94.56 90 GLY A C 1
ATOM 654 O O . GLY A 1 90 ? -7.760 -8.720 -1.697 1.00 94.56 90 GLY A O 1
ATOM 655 N N . ILE A 1 91 ? -9.629 -9.643 -2.530 1.00 95.25 91 ILE A N 1
ATOM 656 C CA . ILE A 1 91 ? -10.095 -10.222 -1.262 1.00 95.25 91 ILE A CA 1
ATOM 657 C C . ILE A 1 91 ? -10.269 -11.722 -1.462 1.00 95.25 91 ILE A C 1
ATOM 659 O O . ILE A 1 91 ? -10.956 -12.142 -2.387 1.00 95.25 91 ILE A O 1
ATOM 663 N N . ASN A 1 92 ? -9.659 -12.542 -0.606 1.00 94.38 92 ASN A N 1
ATOM 664 C CA . ASN A 1 92 ? -9.785 -14.004 -0.617 1.00 94.38 92 ASN A CA 1
ATOM 665 C C . ASN A 1 92 ? -9.494 -14.662 -1.986 1.00 94.38 92 ASN A C 1
ATOM 667 O O . ASN A 1 92 ? -10.092 -15.682 -2.334 1.00 94.38 92 ASN A O 1
ATOM 671 N N . GLY A 1 93 ? -8.577 -14.082 -2.769 1.00 90.69 93 GLY A N 1
ATOM 672 C CA . GLY A 1 93 ? -8.232 -14.563 -4.112 1.00 90.69 93 GLY A CA 1
ATOM 673 C C . GLY A 1 93 ? -9.304 -14.305 -5.180 1.00 90.69 93 GLY A C 1
ATOM 674 O O . GLY A 1 93 ? -9.265 -14.922 -6.246 1.00 90.69 93 GLY A O 1
ATOM 675 N N . GLU A 1 94 ? -10.279 -13.434 -4.905 1.00 93.12 94 GLU A N 1
ATOM 676 C CA . GLU A 1 94 ? -11.195 -12.917 -5.921 1.00 93.12 94 GLU A CA 1
ATOM 677 C C . GLU A 1 94 ? -10.466 -12.034 -6.947 1.00 93.12 94 GLU A C 1
ATOM 679 O O . GLU A 1 94 ? -9.295 -11.690 -6.797 1.00 93.12 94 GLU A O 1
ATOM 684 N N . ALA A 1 95 ? -11.166 -11.678 -8.027 1.00 88.88 95 ALA A N 1
ATOM 685 C CA . ALA A 1 95 ? -10.606 -10.817 -9.059 1.00 88.88 95 ALA A CA 1
ATOM 686 C C . ALA A 1 95 ? -10.248 -9.432 -8.498 1.00 88.88 95 ALA A C 1
ATOM 688 O O . ALA A 1 95 ? -11.036 -8.829 -7.766 1.00 88.88 95 ALA A O 1
ATOM 689 N N . ASN A 1 96 ? -9.088 -8.922 -8.913 1.00 89.69 96 ASN A N 1
ATOM 690 C CA . ASN A 1 96 ? -8.610 -7.608 -8.510 1.00 89.69 96 ASN A CA 1
ATOM 691 C C . ASN A 1 96 ? -9.581 -6.493 -8.919 1.00 89.69 96 ASN A C 1
ATOM 693 O O . ASN A 1 96 ? -10.114 -6.474 -10.033 1.00 89.69 96 ASN A O 1
ATOM 697 N N . GLN A 1 97 ? -9.761 -5.539 -8.014 1.00 90.81 97 GLN A N 1
ATOM 698 C CA . GLN A 1 97 ? -10.553 -4.331 -8.195 1.00 90.81 97 GLN A CA 1
ATOM 699 C C . GLN A 1 97 ? -9.647 -3.109 -8.089 1.00 90.81 97 GLN A C 1
ATOM 701 O O . GLN A 1 97 ? -8.704 -3.097 -7.303 1.00 90.81 97 GLN A O 1
ATOM 706 N N . LEU A 1 98 ? -9.941 -2.065 -8.862 1.00 88.94 98 LEU A N 1
ATOM 707 C CA . LEU A 1 98 ? -9.252 -0.785 -8.731 1.00 88.94 98 LEU A CA 1
ATOM 708 C C . LEU A 1 98 ? -9.656 -0.118 -7.417 1.00 88.94 98 LEU A C 1
ATOM 710 O O . LEU A 1 98 ? -10.842 0.079 -7.152 1.00 88.94 98 LEU A O 1
ATOM 714 N N . ALA A 1 99 ? -8.664 0.256 -6.614 1.00 88.31 99 ALA A N 1
ATOM 715 C CA . ALA A 1 99 ? -8.882 0.939 -5.350 1.00 88.31 99 ALA A CA 1
ATOM 716 C C . ALA A 1 99 ? -9.536 2.313 -5.586 1.00 88.31 99 ALA A C 1
ATOM 718 O O . ALA A 1 99 ? -10.550 2.653 -4.986 1.00 88.31 99 ALA A O 1
ATOM 719 N N . PHE A 1 100 ? -9.035 3.072 -6.556 1.00 84.62 100 PHE A N 1
ATOM 720 C CA . PHE A 1 100 ? -9.520 4.423 -6.844 1.00 84.62 100 PHE A CA 1
ATOM 721 C C . PHE A 1 100 ? -10.264 4.505 -8.191 1.00 84.62 100 PHE A C 1
ATOM 723 O O . PHE A 1 100 ? -10.123 5.481 -8.931 1.00 84.62 100 PHE A O 1
ATOM 730 N N . ASP A 1 101 ? -11.058 3.474 -8.520 1.00 72.94 101 ASP A N 1
ATOM 731 C CA . ASP A 1 101 ? -11.790 3.372 -9.794 1.00 72.94 101 ASP A CA 1
ATOM 732 C C . ASP A 1 101 ? -12.642 4.620 -10.098 1.00 72.94 101 ASP A C 1
ATOM 734 O O . ASP A 1 101 ? -13.294 5.206 -9.228 1.00 72.94 101 AS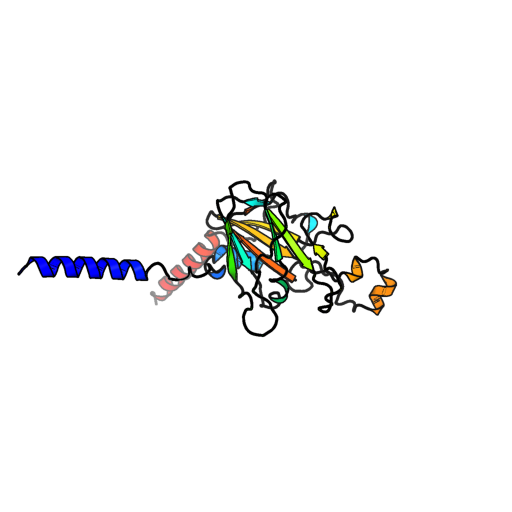P A O 1
ATOM 738 N N . GLY A 1 102 ? -12.650 5.034 -11.365 1.00 57.22 102 GLY A N 1
ATOM 739 C CA . GLY A 1 102 ? -13.393 6.200 -11.848 1.00 57.22 102 GLY A CA 1
ATOM 740 C C . GLY A 1 102 ? -12.741 7.559 -11.572 1.00 57.22 102 GLY A C 1
ATOM 741 O O . GLY A 1 102 ? -13.239 8.566 -12.075 1.00 57.22 102 GLY A O 1
ATOM 742 N N . ARG A 1 103 ? -11.613 7.609 -10.853 1.00 54.94 103 ARG A N 1
ATOM 743 C CA . ARG A 1 103 ? -10.841 8.836 -10.590 1.00 54.94 103 ARG A CA 1
ATOM 744 C C . ARG A 1 103 ? -9.617 8.872 -11.494 1.00 54.94 103 ARG A C 1
ATOM 746 O O . ARG A 1 103 ? -8.486 8.673 -11.070 1.00 54.94 103 ARG A O 1
ATOM 753 N N . ARG A 1 104 ? -9.880 9.036 -12.792 1.00 45.19 104 ARG A N 1
ATOM 754 C CA . ARG A 1 104 ? -8.827 9.126 -13.804 1.00 45.19 104 ARG A CA 1
ATOM 755 C C . ARG A 1 104 ? -8.014 10.402 -13.632 1.00 45.19 104 ARG A C 1
ATOM 757 O O . ARG A 1 104 ? -8.560 11.493 -13.475 1.00 45.19 104 ARG A O 1
ATOM 764 N N . VAL A 1 105 ? -6.709 10.225 -13.786 1.00 49.84 105 VAL A N 1
ATOM 765 C CA . VAL A 1 105 ? -5.675 11.260 -13.741 1.00 49.84 105 VAL A CA 1
ATOM 766 C C . VAL A 1 105 ? -5.680 12.164 -14.983 1.00 49.84 105 VAL A C 1
ATOM 768 O O . VAL A 1 105 ? -5.055 13.221 -14.952 1.00 49.84 105 VAL A O 1
ATOM 771 N N . ASP A 1 106 ? -6.427 11.834 -16.044 1.00 39.66 106 ASP A N 1
ATOM 772 C CA . ASP A 1 106 ? -6.421 12.630 -17.276 1.00 39.66 106 ASP A CA 1
ATOM 773 C C . ASP A 1 106 ? -7.721 13.425 -17.513 1.00 39.66 106 ASP A C 1
ATOM 775 O O . ASP A 1 106 ? -8.832 12.900 -17.402 1.00 39.66 106 ASP A O 1
ATOM 779 N N . ASP A 1 107 ? -7.536 14.706 -17.846 1.00 40.75 107 ASP A N 1
ATOM 780 C CA . ASP A 1 107 ? -8.501 15.809 -18.005 1.00 40.75 107 ASP A CA 1
ATOM 781 C C . ASP A 1 107 ? -9.126 16.427 -16.729 1.00 40.75 107 ASP A C 1
ATOM 783 O O . ASP A 1 107 ? -10.339 16.513 -16.540 1.00 40.75 107 ASP A O 1
ATOM 787 N N . SER A 1 108 ? -8.279 17.050 -15.901 1.00 43.84 108 SER A N 1
ATOM 788 C CA . SER A 1 108 ? -8.579 18.238 -15.060 1.00 43.84 108 SER A CA 1
ATOM 789 C C . SER A 1 108 ? -9.673 18.169 -13.976 1.00 43.84 108 SER A C 1
ATOM 791 O O . SER A 1 108 ? -9.865 19.165 -13.275 1.00 43.84 108 SER A O 1
ATOM 793 N N . ALA A 1 109 ? -10.382 17.050 -13.798 1.00 45.75 109 ALA A N 1
ATOM 794 C CA . ALA A 1 109 ? -11.592 17.038 -12.970 1.00 45.75 109 ALA A CA 1
ATOM 795 C C . ALA A 1 109 ? -11.536 16.193 -11.687 1.00 45.75 109 ALA A C 1
ATOM 797 O O . ALA A 1 109 ? -12.273 16.536 -10.763 1.00 45.75 109 ALA A O 1
ATOM 798 N N . GLN A 1 110 ? -10.728 15.129 -11.580 1.00 51.47 110 GLN A N 1
ATOM 799 C CA . GLN A 1 110 ? -10.769 14.236 -10.404 1.00 51.47 110 GLN A CA 1
ATOM 800 C C . GLN A 1 110 ? -9.417 13.567 -10.104 1.00 51.47 110 GLN A C 1
ATOM 802 O O . GLN A 1 110 ? -9.285 12.352 -10.202 1.00 51.47 110 GLN A O 1
ATOM 807 N N . GLN A 1 111 ? -8.416 14.360 -9.708 1.00 64.12 111 GLN A N 1
ATOM 808 C CA . GLN A 1 111 ? -7.246 13.806 -9.017 1.00 64.12 111 GLN A CA 1
ATOM 809 C C . GLN A 1 111 ? -7.689 13.243 -7.665 1.00 64.12 111 GLN A C 1
ATOM 811 O O . GLN A 1 111 ? -8.409 13.926 -6.932 1.00 64.12 111 GLN A O 1
ATOM 816 N N . VAL A 1 112 ? -7.247 12.026 -7.334 1.00 70.56 112 VAL A N 1
ATOM 817 C CA . VAL A 1 112 ? -7.312 11.527 -5.956 1.00 70.56 112 VAL A CA 1
ATOM 818 C C . VAL A 1 112 ? -6.478 12.482 -5.115 1.00 70.56 112 VAL A C 1
ATOM 820 O O . VAL A 1 112 ? -5.279 12.639 -5.350 1.00 70.56 112 VAL A O 1
ATOM 823 N N . ALA A 1 113 ? -7.117 13.190 -4.190 1.00 76.62 113 ALA A N 1
ATOM 824 C CA . ALA A 1 113 ? -6.375 14.101 -3.335 1.00 76.62 113 ALA A CA 1
ATOM 825 C C . ALA A 1 113 ? -5.482 13.288 -2.390 1.00 76.62 113 ALA A C 1
ATOM 827 O O . ALA A 1 113 ? -5.873 12.220 -1.924 1.00 76.62 113 ALA A O 1
ATOM 828 N N . VAL A 1 114 ? -4.298 13.804 -2.058 1.00 78.25 114 VAL A N 1
ATOM 829 C CA . VAL A 1 114 ? -3.466 13.195 -1.013 1.00 78.25 114 VAL A CA 1
ATOM 830 C C . VAL A 1 114 ? -4.287 13.069 0.267 1.00 78.25 114 VAL A C 1
ATOM 832 O O . VAL A 1 114 ? -4.933 14.024 0.707 1.00 78.25 114 VAL A O 1
ATOM 835 N N . GLY A 1 115 ? -4.266 11.883 0.860 1.00 82.38 115 GLY A N 1
ATOM 836 C CA . GLY A 1 115 ? -5.050 11.506 2.024 1.00 82.38 115 GLY A CA 1
ATOM 837 C C . GLY A 1 115 ? -6.507 11.168 1.729 1.00 82.38 115 GLY A C 1
ATOM 838 O O . GLY A 1 115 ? -7.214 10.787 2.653 1.00 82.38 115 GLY A O 1
ATOM 839 N N . GLU A 1 116 ? -6.992 11.278 0.498 1.00 86.25 116 GLU A N 1
ATOM 840 C CA . GLU A 1 116 ? -8.319 10.781 0.157 1.00 86.25 116 GLU A CA 1
ATOM 841 C C . GLU A 1 116 ? -8.352 9.254 0.247 1.00 86.25 116 GLU A C 1
ATOM 843 O O . GLU A 1 116 ? -7.433 8.568 -0.205 1.00 86.25 116 GLU A O 1
ATOM 848 N N . GLY A 1 117 ? -9.425 8.722 0.828 1.00 88.75 117 GLY A N 1
ATOM 849 C CA . GLY A 1 117 ? -9.626 7.289 0.928 1.00 88.75 117 GLY A CA 1
ATOM 850 C C . GLY A 1 117 ? -11.065 6.862 0.714 1.00 88.75 117 GLY A C 1
ATOM 851 O O . GLY A 1 117 ? -11.978 7.680 0.564 1.00 88.75 117 GLY A O 1
ATOM 852 N N . PHE A 1 118 ? -11.250 5.552 0.682 1.00 88.44 118 PHE A N 1
ATOM 853 C CA . PHE A 1 118 ? -12.545 4.895 0.577 1.00 88.44 118 PHE A CA 1
ATOM 854 C C . PHE A 1 118 ? -12.538 3.625 1.425 1.00 88.44 118 PHE A C 1
ATOM 856 O O . PHE A 1 118 ? -11.481 3.090 1.759 1.00 88.44 118 PHE A O 1
ATOM 863 N N . SER A 1 119 ? -13.733 3.154 1.763 1.00 93.00 119 SER A N 1
ATOM 864 C CA . SER A 1 119 ? -13.913 1.951 2.565 1.00 93.00 119 SER A CA 1
ATOM 865 C C . SER A 1 119 ? -14.335 0.783 1.684 1.00 93.00 119 SER A C 1
ATOM 867 O O . SER A 1 119 ? -15.208 0.927 0.822 1.00 93.00 119 SER A O 1
ATOM 869 N N . VAL A 1 120 ? -13.769 -0.385 1.953 1.00 92.56 120 VAL A N 1
ATOM 870 C CA . VAL A 1 120 ? -14.176 -1.663 1.367 1.00 92.56 120 VAL A CA 1
ATOM 871 C C . VAL A 1 120 ? -14.749 -2.523 2.477 1.00 92.56 120 VAL A C 1
ATOM 873 O O . VAL A 1 120 ? -14.149 -2.630 3.542 1.00 92.56 120 VAL A O 1
ATOM 876 N N . ASN A 1 121 ? -15.913 -3.130 2.245 1.00 95.25 121 ASN A N 1
ATOM 877 C CA . ASN A 1 121 ? -16.481 -4.074 3.204 1.00 95.25 121 ASN A CA 1
ATOM 878 C C . ASN A 1 121 ? -15.680 -5.378 3.181 1.00 95.25 121 ASN A C 1
ATOM 880 O O . ASN A 1 121 ? -15.421 -5.928 2.111 1.00 95.25 121 ASN A O 1
ATOM 884 N N . THR A 1 122 ? -15.360 -5.885 4.362 1.00 95.38 122 THR A N 1
ATOM 885 C CA . THR A 1 122 ? -14.589 -7.112 4.584 1.00 95.38 122 THR A CA 1
ATOM 886 C C . THR A 1 122 ? -15.230 -7.916 5.712 1.00 95.38 122 THR A C 1
ATOM 888 O O . THR A 1 122 ? -16.244 -7.522 6.286 1.00 95.38 122 THR A O 1
ATOM 891 N N . ASN A 1 123 ? -14.644 -9.055 6.044 1.00 94.94 123 ASN A N 1
ATOM 892 C CA . ASN A 1 123 ? -14.861 -9.767 7.292 1.00 94.94 123 ASN A CA 1
ATOM 893 C C . ASN A 1 123 ? -13.517 -9.952 7.992 1.00 94.94 123 ASN A C 1
ATOM 895 O O . ASN A 1 123 ? -12.471 -10.052 7.352 1.00 94.94 123 ASN A O 1
ATOM 899 N N . VAL A 1 124 ? -13.557 -10.077 9.316 1.00 93.94 124 VAL A N 1
ATOM 900 C CA . VAL A 1 124 ? -12.369 -10.425 10.101 1.00 93.94 124 VAL A CA 1
ATOM 901 C C . VAL A 1 124 ? -11.743 -11.720 9.570 1.00 93.94 124 VAL A C 1
ATOM 903 O O . VAL A 1 124 ? -12.406 -12.758 9.515 1.00 93.94 124 VAL A O 1
ATOM 906 N N . GLY A 1 125 ? -10.453 -11.660 9.240 1.00 92.06 125 GLY A N 1
ATOM 907 C CA . GLY A 1 125 ? -9.673 -12.777 8.714 1.00 92.06 125 GLY A CA 1
ATOM 908 C C . GLY A 1 125 ? -9.719 -12.945 7.195 1.00 92.06 125 GLY A C 1
ATOM 909 O O . GLY A 1 125 ? -9.057 -13.856 6.697 1.00 92.06 125 GLY A O 1
ATOM 910 N N . ASP A 1 126 ? -10.452 -12.098 6.463 1.00 95.38 126 ASP A N 1
ATOM 911 C CA . ASP A 1 126 ? -10.342 -12.046 5.002 1.00 95.38 126 ASP A CA 1
ATOM 912 C C . ASP A 1 126 ? -8.893 -11.740 4.607 1.00 95.38 126 ASP A C 1
ATOM 914 O O . ASP A 1 126 ? -8.275 -10.832 5.167 1.00 95.38 126 ASP A O 1
ATOM 918 N N . LEU A 1 127 ? -8.356 -12.497 3.649 1.00 95.62 127 LEU A N 1
ATOM 919 C CA . LEU A 1 127 ? -7.027 -12.250 3.093 1.00 95.62 127 LEU A CA 1
ATOM 920 C C . LEU A 1 127 ? -7.120 -11.116 2.083 1.00 95.62 127 LEU A C 1
ATOM 922 O O . LEU A 1 127 ? -7.926 -11.187 1.153 1.00 95.62 127 LEU A O 1
ATOM 926 N N . ILE A 1 128 ? -6.292 -10.097 2.264 1.00 95.69 128 ILE A N 1
ATOM 927 C CA . ILE A 1 128 ? -6.236 -8.928 1.397 1.00 95.69 128 ILE A CA 1
ATOM 928 C C . ILE A 1 128 ? -4.926 -8.980 0.624 1.00 95.69 128 ILE A C 1
ATOM 930 O O . ILE A 1 128 ? -3.866 -9.166 1.213 1.00 95.69 128 ILE A O 1
ATOM 934 N N . ASP A 1 129 ? -5.001 -8.811 -0.688 1.00 94.94 129 ASP A N 1
ATOM 935 C CA . ASP A 1 129 ? -3.827 -8.659 -1.542 1.00 94.94 129 ASP A CA 1
ATOM 936 C C . ASP A 1 129 ? -3.863 -7.297 -2.232 1.00 94.94 129 ASP A C 1
ATOM 938 O O . ASP A 1 129 ? -4.940 -6.751 -2.492 1.00 94.94 129 ASP A O 1
ATOM 942 N N . PHE A 1 130 ? -2.686 -6.759 -2.524 1.00 95.12 130 PHE A N 1
ATOM 943 C CA . PHE A 1 130 ? -2.515 -5.488 -3.213 1.00 95.12 130 PHE A CA 1
ATOM 944 C C . PHE A 1 130 ? -1.541 -5.657 -4.367 1.00 95.12 130 PHE A C 1
ATOM 946 O O . PHE A 1 130 ? -0.584 -6.426 -4.301 1.00 95.12 130 PHE A O 1
ATOM 953 N N . SER A 1 131 ? -1.788 -4.922 -5.443 1.00 92.69 131 SER A N 1
ATOM 954 C CA . SER A 1 131 ? -0.906 -4.920 -6.604 1.00 92.69 131 SER A CA 1
ATOM 955 C C . SER A 1 131 ? -0.938 -3.584 -7.333 1.00 92.69 131 SER A C 1
ATOM 957 O O . SER A 1 131 ? -1.890 -2.813 -7.208 1.00 92.69 131 SER A O 1
ATOM 959 N N . LEU A 1 132 ? 0.109 -3.313 -8.102 1.00 88.62 132 LEU A N 1
ATOM 960 C CA . LEU A 1 132 ? 0.189 -2.175 -9.003 1.00 88.62 132 LEU A CA 1
ATOM 961 C C . LEU A 1 132 ? -0.019 -2.651 -10.438 1.00 88.62 132 LEU A C 1
ATOM 963 O O . LEU A 1 132 ? 0.686 -3.530 -10.932 1.00 88.62 132 LEU A O 1
ATOM 967 N N . TRP A 1 133 ? -0.983 -2.059 -11.133 1.00 84.50 133 TRP A N 1
ATOM 968 C CA . TRP A 1 133 ? -1.170 -2.287 -12.558 1.00 84.50 133 TRP A CA 1
ATOM 969 C C . TRP A 1 133 ? -0.307 -1.331 -13.383 1.00 84.50 133 TRP A C 1
ATOM 971 O O . TRP A 1 133 ? -0.622 -0.149 -13.535 1.00 84.50 133 TRP A O 1
ATOM 981 N N . THR A 1 134 ? 0.760 -1.832 -13.995 1.00 75.12 134 THR A N 1
ATOM 982 C CA . THR A 1 134 ? 1.568 -1.047 -14.930 1.00 75.12 134 THR A CA 1
ATOM 983 C C . THR A 1 134 ? 0.892 -1.063 -16.297 1.00 75.12 134 THR A C 1
ATOM 985 O O . THR A 1 134 ? 1.136 -1.920 -17.147 1.00 75.12 134 THR A O 1
ATOM 988 N N . LYS A 1 135 ? -0.034 -0.124 -16.528 1.00 65.56 135 LYS A N 1
ATOM 989 C CA . LYS A 1 135 ? -0.591 0.103 -17.870 1.00 65.56 135 LYS A CA 1
ATOM 990 C C . LYS A 1 135 ? 0.576 0.299 -18.844 1.00 65.56 135 LYS A C 1
ATOM 992 O O . LYS A 1 135 ? 1.490 1.066 -18.546 1.00 65.56 135 LYS A O 1
ATOM 997 N N . GLY A 1 136 ? 0.542 -0.395 -19.985 1.00 57.06 136 GLY A N 1
ATOM 998 C CA . GLY A 1 136 ? 1.626 -0.370 -20.962 1.00 57.06 136 GLY A CA 1
ATOM 999 C C . GLY A 1 136 ? 2.136 1.048 -21.236 1.00 57.06 136 GLY A C 1
ATOM 1000 O O . GLY A 1 136 ? 1.353 1.969 -21.474 1.00 57.06 136 GLY A O 1
ATOM 1001 N N . TRP A 1 137 ? 3.460 1.200 -21.156 1.00 55.50 137 TRP A N 1
ATOM 1002 C CA . TRP A 1 137 ? 4.221 2.425 -21.416 1.00 55.50 137 TRP A CA 1
ATOM 1003 C C . TRP A 1 137 ? 3.637 3.144 -22.661 1.00 55.50 137 TRP A C 1
ATOM 1005 O O . TRP A 1 137 ? 3.577 2.539 -23.731 1.00 55.50 137 TRP A O 1
ATOM 1015 N N . TRP A 1 138 ? 3.224 4.417 -22.524 1.00 51.53 138 TRP A N 1
ATOM 1016 C CA . TRP A 1 138 ? 2.680 5.326 -23.572 1.00 51.53 138 TRP A CA 1
ATOM 1017 C C . TRP A 1 138 ? 1.213 5.209 -23.997 1.00 51.53 138 TRP A C 1
ATOM 1019 O O . TRP A 1 138 ? 0.915 5.411 -25.175 1.00 51.53 138 TRP A O 1
ATOM 1029 N N . ASP A 1 139 ? 0.277 4.943 -23.082 1.00 53.75 139 ASP A N 1
ATOM 1030 C CA . ASP A 1 139 ? -1.158 4.918 -23.423 1.00 53.75 139 ASP A CA 1
ATOM 1031 C C . ASP A 1 139 ? -1.490 3.996 -24.605 1.00 53.75 139 ASP A C 1
ATOM 1033 O O . ASP A 1 139 ? -2.563 4.119 -25.196 1.00 53.75 139 ASP A O 1
ATOM 1037 N N . ASP A 1 140 ? -0.589 3.068 -24.950 1.00 54.66 140 ASP A N 1
ATOM 1038 C CA . ASP A 1 140 ? -0.778 2.170 -26.071 1.00 54.66 140 ASP A CA 1
ATOM 1039 C C . ASP A 1 140 ? -1.863 1.176 -25.657 1.00 54.66 140 ASP A C 1
ATOM 1041 O O . ASP A 1 140 ? -1.622 0.301 -24.820 1.00 54.66 140 ASP A O 1
ATOM 1045 N N . PRO A 1 141 ? -3.077 1.291 -26.218 1.00 54.03 141 PRO A N 1
ATOM 1046 C CA . PRO A 1 141 ? -4.184 0.436 -25.826 1.00 54.03 141 PRO A CA 1
ATOM 1047 C C . PRO A 1 141 ? -3.970 -1.019 -26.266 1.00 54.03 141 PRO A C 1
ATOM 1049 O O . PRO A 1 141 ? -4.788 -1.870 -25.923 1.00 54.03 141 PRO A O 1
ATOM 1052 N N . SER A 1 142 ? -2.926 -1.306 -27.055 1.00 54.59 142 SER A N 1
ATOM 1053 C CA . SER A 1 142 ? -2.566 -2.655 -27.491 1.00 54.59 142 SER A CA 1
ATOM 1054 C C . SER A 1 142 ? -1.601 -3.378 -26.552 1.00 54.59 142 SER A C 1
ATOM 1056 O O . SER A 1 142 ? -1.406 -4.582 -26.712 1.00 54.59 142 SER A O 1
ATOM 1058 N N . ASN A 1 143 ? -1.019 -2.678 -25.575 1.00 60.25 143 ASN A N 1
ATOM 1059 C CA . ASN A 1 143 ? -0.088 -3.269 -24.628 1.00 60.25 143 ASN A CA 1
ATOM 1060 C C . ASN A 1 143 ? -0.848 -3.648 -23.346 1.00 60.25 143 ASN A C 1
ATOM 1062 O O . ASN A 1 143 ? -1.212 -2.790 -22.538 1.00 60.25 143 ASN A O 1
ATOM 1066 N N . GLU A 1 144 ? -1.151 -4.941 -23.207 1.00 63.53 144 GLU A N 1
ATOM 1067 C CA . GLU A 1 144 ? -1.748 -5.514 -21.999 1.00 63.53 144 GLU A CA 1
ATOM 1068 C C . GLU A 1 144 ? -0.760 -5.285 -20.845 1.00 63.53 144 GLU A C 1
ATOM 1070 O O . GLU A 1 144 ? 0.298 -5.902 -20.799 1.00 63.53 144 GLU A O 1
ATOM 1075 N N . GLY A 1 145 ? -1.048 -4.310 -19.976 1.00 69.81 145 GLY A N 1
ATOM 1076 C CA . GLY A 1 145 ? -0.179 -3.965 -18.849 1.00 69.81 145 GLY A CA 1
ATOM 1077 C C . GLY A 1 145 ? 0.079 -5.145 -17.907 1.00 69.81 145 GLY A C 1
ATOM 1078 O O . GLY A 1 145 ? -0.679 -6.116 -17.907 1.00 69.81 145 GLY A O 1
ATOM 1079 N N . PHE A 1 146 ? 1.114 -5.051 -17.073 1.00 76.62 146 PHE A N 1
ATOM 1080 C CA . PHE A 1 146 ? 1.458 -6.100 -16.110 1.00 76.62 146 PHE A CA 1
ATOM 1081 C C . PHE A 1 146 ? 0.869 -5.789 -14.734 1.00 76.62 146 PHE A C 1
ATOM 1083 O O . PHE A 1 146 ? 0.636 -4.631 -14.391 1.00 76.62 146 PHE A O 1
ATOM 1090 N N . ILE A 1 147 ? 0.604 -6.827 -13.945 1.00 81.62 147 ILE A N 1
ATOM 1091 C CA . ILE A 1 147 ? 0.234 -6.686 -12.536 1.00 81.62 147 ILE A CA 1
ATOM 1092 C C . ILE A 1 147 ? 1.477 -7.029 -11.722 1.00 81.62 147 ILE A C 1
ATOM 1094 O O . ILE A 1 147 ? 1.999 -8.133 -11.850 1.00 81.62 147 ILE A O 1
ATOM 1098 N N . LEU A 1 148 ? 1.939 -6.074 -10.921 1.00 86.00 148 LEU A N 1
ATOM 1099 C CA . LEU A 1 148 ? 3.053 -6.222 -9.993 1.00 86.00 148 LEU A CA 1
ATOM 1100 C C . LEU A 1 148 ? 2.470 -6.404 -8.592 1.00 86.00 148 LEU A C 1
ATOM 1102 O O . LEU A 1 148 ? 1.930 -5.462 -8.010 1.00 86.00 148 LEU A O 1
ATOM 1106 N N . GLY A 1 149 ? 2.475 -7.637 -8.100 1.00 84.81 149 GLY A N 1
ATOM 1107 C CA . GLY A 1 149 ? 1.842 -8.025 -6.842 1.00 84.81 149 GLY A CA 1
ATOM 1108 C C . GLY A 1 149 ? 2.835 -8.372 -5.740 1.00 84.81 149 GLY A C 1
ATOM 1109 O O . GLY A 1 149 ? 4.052 -8.243 -5.887 1.00 84.81 149 GLY A O 1
ATOM 1110 N N . SER A 1 150 ? 2.283 -8.846 -4.626 1.00 85.25 150 SER A N 1
ATOM 1111 C CA . SER A 1 150 ? 3.034 -9.367 -3.481 1.00 85.25 150 SER A CA 1
ATOM 1112 C C . SER A 1 150 ? 3.752 -10.693 -3.779 1.00 85.25 150 SER A C 1
ATOM 1114 O O . SER A 1 150 ? 4.798 -10.978 -3.196 1.00 85.25 150 SER A O 1
ATOM 1116 N N . ASP A 1 151 ? 3.228 -11.498 -4.710 1.00 85.62 151 ASP A N 1
ATOM 1117 C CA . ASP A 1 151 ? 3.835 -12.758 -5.146 1.00 85.62 151 ASP A CA 1
ATOM 1118 C C . ASP A 1 151 ? 4.940 -12.507 -6.182 1.00 85.62 151 ASP A C 1
ATOM 1120 O O . ASP A 1 151 ? 4.687 -12.412 -7.386 1.00 85.62 151 ASP A O 1
ATOM 1124 N N . GLU A 1 152 ? 6.188 -12.466 -5.709 1.00 84.44 152 GLU A N 1
ATOM 1125 C CA . GLU A 1 152 ? 7.393 -12.340 -6.540 1.00 84.44 152 GLU A CA 1
ATOM 1126 C C . GLU A 1 152 ? 7.405 -13.322 -7.718 1.00 84.44 152 GLU A C 1
ATOM 1128 O O . GLU A 1 152 ? 7.857 -12.973 -8.802 1.00 84.44 152 GLU A O 1
ATOM 1133 N N . SER A 1 153 ? 6.871 -14.540 -7.559 1.00 82.50 153 SER A N 1
ATOM 1134 C CA . SER A 1 153 ? 6.884 -15.546 -8.629 1.00 82.50 153 SER A CA 1
ATOM 1135 C C . SER A 1 153 ? 5.970 -15.205 -9.812 1.00 82.50 153 SER A C 1
ATOM 1137 O O . SER A 1 153 ? 6.134 -15.775 -10.896 1.00 82.50 153 SER A O 1
ATOM 1139 N N . GLN A 1 154 ? 5.022 -14.287 -9.608 1.00 78.88 154 GLN A N 1
ATOM 1140 C CA . GLN A 1 154 ? 4.127 -13.755 -10.636 1.00 78.88 154 GLN A CA 1
ATOM 1141 C C . GLN A 1 154 ? 4.646 -12.448 -11.237 1.00 78.88 154 GLN A C 1
ATOM 1143 O O . GLN A 1 154 ? 4.244 -12.091 -12.347 1.00 78.88 154 GLN A O 1
ATOM 1148 N N . ASN A 1 155 ? 5.559 -11.774 -10.538 1.00 80.81 155 ASN A N 1
ATOM 1149 C CA . ASN A 1 155 ? 6.214 -10.574 -11.028 1.00 80.81 155 ASN A CA 1
ATOM 1150 C C . ASN A 1 155 ? 7.219 -10.927 -12.124 1.00 80.81 155 ASN A C 1
ATOM 1152 O O . ASN A 1 155 ? 7.827 -12.007 -12.153 1.00 80.81 155 ASN A O 1
ATOM 1156 N N . VAL A 1 156 ? 7.400 -10.006 -13.065 1.00 67.62 156 VAL A N 1
ATOM 1157 C CA . VAL A 1 156 ? 8.366 -10.215 -14.138 1.00 67.62 156 VAL A CA 1
ATOM 1158 C C . VAL A 1 156 ? 9.770 -10.237 -13.503 1.00 67.62 156 VAL A C 1
ATOM 1160 O O . VAL A 1 156 ? 10.050 -9.543 -12.538 1.00 67.62 156 VAL A O 1
ATOM 1163 N N . ALA A 1 157 ? 10.635 -11.151 -13.950 1.00 71.62 157 ALA A N 1
ATOM 1164 C CA . ALA A 1 157 ? 11.962 -11.413 -13.366 1.00 71.62 157 ALA A CA 1
ATOM 1165 C C . ALA A 1 157 ? 12.022 -11.906 -11.899 1.00 71.62 157 ALA A C 1
ATOM 1167 O O . ALA A 1 157 ? 13.116 -12.252 -11.448 1.00 71.62 157 ALA A O 1
ATOM 1168 N N . GLY A 1 158 ? 10.896 -12.059 -11.196 1.00 77.88 158 GLY A N 1
ATOM 1169 C CA . GLY A 1 158 ? 10.888 -12.620 -9.843 1.00 77.88 158 GLY A CA 1
ATOM 1170 C C . GLY A 1 158 ? 11.180 -11.612 -8.728 1.00 77.88 158 GLY A C 1
ATOM 1171 O O . GLY A 1 158 ? 11.654 -12.026 -7.673 1.00 77.88 158 GLY A O 1
ATOM 1172 N N . ASN A 1 159 ? 10.996 -10.312 -8.974 1.00 83.75 159 ASN A N 1
ATOM 1173 C CA . ASN A 1 159 ? 11.350 -9.259 -8.021 1.00 83.75 159 ASN A CA 1
ATOM 1174 C C . ASN A 1 159 ? 10.171 -8.848 -7.126 1.00 83.75 159 ASN A C 1
ATOM 1176 O O . ASN A 1 159 ? 9.002 -9.053 -7.457 1.00 83.75 159 ASN A O 1
ATOM 1180 N N . GLN A 1 160 ? 10.488 -8.230 -5.991 1.00 88.12 160 GLN A N 1
ATOM 1181 C CA . GLN A 1 160 ? 9.518 -7.610 -5.091 1.00 88.12 160 GLN A CA 1
ATOM 1182 C C . GLN A 1 160 ? 9.225 -6.185 -5.566 1.00 88.12 160 GLN A C 1
ATOM 1184 O O . GLN A 1 160 ? 10.150 -5.400 -5.701 1.00 88.12 160 GLN A O 1
ATOM 1189 N N . HIS A 1 161 ? 7.955 -5.835 -5.773 1.00 89.75 161 HIS A N 1
ATOM 1190 C CA . HIS A 1 161 ? 7.543 -4.480 -6.189 1.00 89.75 161 HIS A CA 1
ATOM 1191 C C . HIS A 1 161 ? 6.711 -3.754 -5.135 1.00 89.75 161 HIS A C 1
ATOM 1193 O O . HIS A 1 161 ? 6.179 -2.679 -5.393 1.00 89.75 161 HIS A O 1
ATOM 1199 N N . ILE A 1 162 ? 6.560 -4.365 -3.961 1.00 93.19 162 ILE A N 1
ATOM 1200 C CA . ILE A 1 162 ? 5.770 -3.829 -2.862 1.00 93.19 162 ILE A CA 1
ATOM 1201 C C . ILE A 1 162 ? 6.571 -4.000 -1.583 1.00 93.19 162 ILE A C 1
ATOM 1203 O O . ILE A 1 162 ? 6.966 -5.120 -1.254 1.00 93.19 162 ILE A O 1
ATOM 1207 N N . VAL A 1 163 ? 6.770 -2.912 -0.848 1.00 94.44 163 VAL A N 1
ATOM 1208 C CA . VAL A 1 163 ? 7.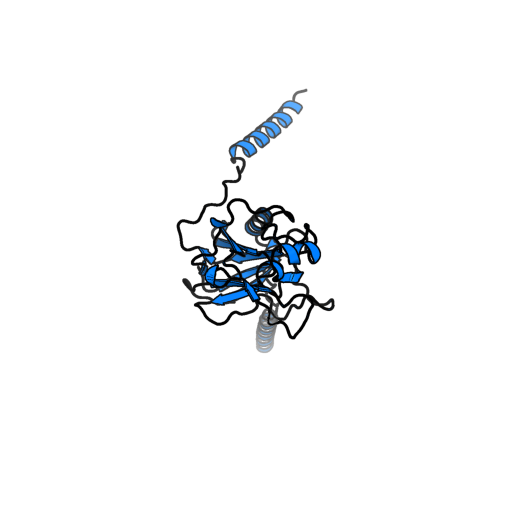208 -2.965 0.550 1.00 94.44 163 VAL A CA 1
ATOM 1209 C C . VAL A 1 163 ? 6.023 -2.717 1.466 1.00 94.44 163 VAL A C 1
ATOM 1211 O O . VAL A 1 163 ? 5.160 -1.893 1.165 1.00 94.44 163 VAL A O 1
ATOM 1214 N N . ALA A 1 164 ? 5.978 -3.437 2.580 1.00 95.94 164 ALA A N 1
ATOM 1215 C CA . ALA A 1 164 ? 4.887 -3.397 3.535 1.00 95.94 164 ALA A CA 1
ATOM 1216 C C . ALA A 1 164 ? 5.391 -3.129 4.956 1.00 95.94 164 ALA A C 1
ATOM 1218 O O . ALA A 1 164 ? 6.320 -3.780 5.436 1.00 95.94 164 ALA A O 1
ATOM 1219 N N . TYR A 1 165 ? 4.734 -2.192 5.640 1.00 95.00 165 TYR A N 1
ATOM 1220 C CA . TYR A 1 165 ? 4.995 -1.849 7.037 1.00 95.00 165 TYR A CA 1
ATOM 1221 C C . TYR A 1 165 ? 3.699 -1.914 7.836 1.00 95.00 165 TYR A C 1
ATOM 1223 O O . TYR A 1 165 ? 2.702 -1.304 7.459 1.00 95.00 165 TYR A O 1
ATOM 1231 N N . SER A 1 166 ? 3.717 -2.629 8.953 1.00 94.62 166 SER A N 1
ATOM 1232 C CA . SER A 1 166 ? 2.561 -2.828 9.825 1.00 94.62 166 SER A CA 1
ATOM 1233 C C . SER A 1 166 ? 2.789 -2.114 11.157 1.00 94.62 166 SER A C 1
ATOM 1235 O O . SER A 1 166 ? 3.845 -2.246 11.782 1.00 94.62 166 SER A O 1
ATOM 1237 N N . GLU A 1 167 ? 1.810 -1.322 11.592 1.00 94.69 167 GLU A N 1
ATOM 1238 C CA . GLU A 1 167 ? 1.842 -0.612 12.869 1.00 94.69 167 GLU A CA 1
ATOM 1239 C C . GLU A 1 167 ? 0.484 -0.616 13.568 1.00 94.69 167 GLU A C 1
ATOM 1241 O O . GLU A 1 167 ? -0.569 -0.610 12.938 1.00 94.69 167 GLU A O 1
ATOM 1246 N N . VAL A 1 168 ? 0.513 -0.509 14.898 1.00 94.69 168 VAL A N 1
ATOM 1247 C CA . VAL A 1 168 ? -0.674 -0.181 15.693 1.00 94.69 168 VAL A CA 1
ATOM 1248 C C . VAL A 1 168 ? -0.599 1.284 16.100 1.00 94.69 168 VAL A C 1
ATOM 1250 O O . VAL A 1 168 ? 0.191 1.660 16.970 1.00 94.69 168 VAL A O 1
ATOM 1253 N N . ILE A 1 169 ? -1.452 2.116 15.506 1.00 94.50 169 ILE A N 1
ATOM 1254 C CA . ILE A 1 169 ? -1.496 3.560 15.751 1.00 94.50 169 ILE A CA 1
ATOM 1255 C C . ILE A 1 169 ? -2.829 3.895 16.401 1.00 94.50 169 ILE A C 1
ATOM 1257 O O . ILE A 1 169 ? -3.890 3.586 15.873 1.00 94.50 169 ILE A O 1
ATOM 1261 N N . GLU A 1 170 ? -2.772 4.507 17.586 1.00 93.44 170 GLU A N 1
ATOM 1262 C CA . GLU A 1 170 ? -3.963 4.890 18.363 1.00 93.44 170 GLU A CA 1
ATOM 1263 C C . GLU A 1 170 ? -4.919 3.712 18.666 1.00 93.44 170 GLU A C 1
ATOM 1265 O O . GLU A 1 170 ? -6.091 3.908 18.976 1.00 93.44 170 GLU A O 1
ATOM 1270 N N . GLY A 1 171 ? -4.390 2.483 18.666 1.00 93.88 171 GLY A N 1
ATOM 1271 C CA . GLY A 1 171 ? -5.146 1.256 18.928 1.00 93.88 171 GLY A CA 1
ATOM 1272 C C . GLY A 1 171 ? -5.829 0.649 17.701 1.00 93.88 171 GLY A C 1
ATOM 1273 O O . GLY A 1 171 ? -6.606 -0.286 17.870 1.00 93.88 171 GLY A O 1
ATOM 1274 N N . GLU A 1 172 ? -5.550 1.159 16.502 1.00 95.25 172 GLU A N 1
ATOM 1275 C CA . GLU A 1 172 ? -6.015 0.609 15.226 1.00 95.25 172 GLU A CA 1
ATOM 1276 C C . GLU A 1 172 ? -4.833 -0.002 14.458 1.00 95.25 172 GLU A C 1
ATOM 1278 O O . GLU A 1 172 ? -3.719 0.521 14.534 1.00 95.25 172 GLU A O 1
ATOM 1283 N N . ASP A 1 173 ? -5.071 -1.095 13.730 1.00 96.19 173 ASP A N 1
ATOM 1284 C CA . ASP A 1 173 ? -4.072 -1.710 12.849 1.00 96.19 173 ASP A CA 1
ATOM 1285 C C . ASP A 1 173 ? -3.960 -0.918 11.543 1.00 96.19 173 ASP A C 1
ATOM 1287 O O . ASP A 1 173 ? -4.971 -0.615 10.895 1.00 96.19 173 ASP A O 1
ATOM 1291 N N . TRP A 1 174 ? -2.730 -0.595 11.161 1.00 97.31 174 TRP A N 1
ATOM 1292 C CA . TRP A 1 174 ? -2.390 0.114 9.937 1.00 97.31 174 TRP A CA 1
ATOM 1293 C C . TRP A 1 174 ? -1.344 -0.661 9.147 1.00 97.31 174 TRP A C 1
ATOM 1295 O O . TRP A 1 174 ? -0.336 -1.100 9.694 1.00 97.31 174 TRP A O 1
ATOM 1305 N N . LEU A 1 175 ? -1.570 -0.753 7.843 1.00 97.12 175 LEU A N 1
ATOM 1306 C CA . LEU A 1 175 ? -0.648 -1.294 6.860 1.00 97.12 175 LEU A CA 1
ATOM 1307 C C . LEU A 1 175 ? -0.268 -0.181 5.880 1.00 97.12 175 LEU A C 1
ATOM 1309 O O . LEU A 1 175 ? -1.131 0.425 5.251 1.00 97.12 175 LEU A O 1
ATOM 1313 N N . PHE A 1 176 ? 1.020 0.092 5.743 1.00 96.50 176 PHE A N 1
ATOM 1314 C CA . PHE A 1 176 ? 1.568 1.058 4.800 1.00 96.50 176 PHE A CA 1
ATOM 1315 C C . PHE A 1 176 ? 2.253 0.312 3.668 1.00 96.50 176 PHE A C 1
ATOM 1317 O O . PHE A 1 176 ? 3.090 -0.550 3.935 1.00 96.50 176 PHE A O 1
ATOM 1324 N N . LEU A 1 177 ? 1.900 0.639 2.429 1.00 96.19 177 LEU A N 1
ATOM 1325 C CA . LEU A 1 177 ? 2.433 -0.024 1.244 1.00 96.19 177 LEU A CA 1
ATOM 1326 C C . LEU A 1 177 ? 3.091 0.998 0.328 1.00 96.19 177 LEU A C 1
ATOM 1328 O O . LEU A 1 177 ? 2.428 1.955 -0.078 1.00 96.19 177 LEU A O 1
ATOM 1332 N N . GLY A 1 178 ? 4.360 0.765 0.006 1.00 94.31 178 GLY A N 1
ATOM 1333 C CA . GLY A 1 178 ? 5.085 1.457 -1.058 1.00 94.31 178 GLY A CA 1
ATOM 1334 C C . GLY A 1 178 ? 5.201 0.555 -2.280 1.00 94.31 178 GLY A C 1
ATOM 1335 O O . GLY A 1 178 ? 5.430 -0.646 -2.124 1.00 94.31 178 GLY A O 1
ATOM 1336 N N . PHE A 1 179 ? 5.025 1.115 -3.472 1.00 92.19 179 PHE A N 1
ATOM 1337 C CA . PHE A 1 179 ? 5.091 0.394 -4.740 1.00 92.19 179 PHE A CA 1
ATOM 1338 C C . PHE A 1 179 ? 6.216 0.942 -5.609 1.00 92.19 179 PHE A C 1
ATOM 1340 O O . PHE A 1 179 ? 6.431 2.148 -5.632 1.00 92.19 179 PHE A O 1
ATOM 1347 N N . GLU A 1 180 ? 6.863 0.049 -6.350 1.00 87.50 180 GLU A N 1
ATOM 1348 C CA . GLU A 1 180 ? 7.861 0.380 -7.369 1.00 87.50 180 GLU A CA 1
ATOM 1349 C C . GLU A 1 180 ? 7.287 0.101 -8.771 1.00 87.50 180 GLU A C 1
ATOM 1351 O O . GLU A 1 180 ? 6.793 -1.002 -9.045 1.00 87.50 180 GLU A O 1
ATOM 1356 N N . ASP A 1 181 ? 7.380 1.071 -9.678 1.00 75.44 181 ASP A N 1
ATOM 1357 C CA . ASP A 1 181 ? 6.791 1.065 -11.018 1.00 75.44 181 ASP A CA 1
ATOM 1358 C C . ASP A 1 181 ? 7.764 0.665 -12.138 1.00 75.44 181 ASP A C 1
ATOM 1360 O O . ASP A 1 181 ? 7.567 1.046 -13.287 1.00 75.44 181 ASP A O 1
ATOM 1364 N N . ILE A 1 182 ? 8.782 -0.150 -11.847 1.00 67.19 182 ILE A N 1
ATOM 1365 C CA . ILE A 1 182 ? 9.883 -0.457 -12.778 1.00 67.19 182 ILE A CA 1
ATOM 1366 C C . ILE A 1 182 ? 9.461 -0.524 -14.255 1.00 67.19 182 ILE A C 1
ATOM 1368 O O . ILE A 1 182 ? 8.571 -1.305 -14.629 1.00 67.19 182 ILE A O 1
ATOM 1372 N N . PRO A 1 183 ? 10.162 0.203 -15.148 1.00 56.72 183 PRO A N 1
ATOM 1373 C CA . PRO A 1 183 ? 9.888 0.136 -16.567 1.00 56.72 183 PRO A CA 1
ATOM 1374 C C . PRO A 1 183 ? 10.088 -1.298 -17.065 1.00 56.72 183 PRO A C 1
ATOM 1376 O O . PRO A 1 183 ? 11.202 -1.830 -17.094 1.00 56.72 183 PRO A O 1
ATOM 1379 N N . ALA A 1 184 ? 8.990 -1.886 -17.548 1.00 47.81 184 ALA A N 1
ATOM 1380 C CA . ALA A 1 184 ? 8.875 -3.226 -18.129 1.00 47.81 184 ALA A CA 1
ATOM 1381 C C . ALA A 1 184 ? 9.997 -3.615 -19.121 1.00 47.81 184 ALA A C 1
ATOM 1383 O O . ALA A 1 184 ? 10.200 -4.794 -19.397 1.00 47.81 184 ALA A O 1
ATOM 1384 N N . LEU A 1 185 ? 10.755 -2.652 -19.658 1.00 49.16 185 LEU A N 1
ATOM 1385 C CA . LEU A 1 185 ? 11.924 -2.887 -20.507 1.00 49.16 185 LEU A CA 1
ATOM 1386 C C . LEU A 1 185 ? 13.056 -3.650 -19.800 1.00 49.16 185 LEU A C 1
ATOM 1388 O O . LEU A 1 185 ? 13.744 -4.420 -20.468 1.00 49.16 185 LEU A O 1
ATOM 1392 N N . MET A 1 186 ? 13.245 -3.489 -18.487 1.00 51.66 186 MET A N 1
ATOM 1393 C CA . MET A 1 186 ? 14.272 -4.240 -17.747 1.00 51.66 186 MET A CA 1
ATOM 1394 C C . MET A 1 186 ? 13.884 -5.686 -17.463 1.00 51.66 186 MET A C 1
ATOM 1396 O O . MET A 1 186 ? 14.754 -6.556 -17.425 1.00 51.66 186 MET A O 1
ATOM 1400 N N . GLU A 1 187 ? 12.590 -5.965 -17.354 1.00 51.31 187 GLU A N 1
ATOM 1401 C CA . GLU A 1 187 ? 12.099 -7.293 -16.989 1.00 51.31 187 GLU A CA 1
ATOM 1402 C C . GLU A 1 187 ? 11.623 -8.108 -18.210 1.00 51.31 187 GLU A C 1
ATOM 1404 O O . GLU A 1 187 ? 11.675 -9.337 -18.192 1.00 51.31 187 GLU A O 1
ATOM 1409 N N . ALA A 1 188 ? 11.295 -7.455 -19.337 1.00 46.78 188 ALA A N 1
ATOM 1410 C CA . ALA A 1 188 ? 10.923 -8.085 -20.615 1.00 46.78 188 ALA A CA 1
ATOM 1411 C C . ALA A 1 188 ? 12.086 -8.775 -21.369 1.00 46.78 188 ALA A C 1
ATOM 1413 O O . ALA A 1 188 ? 11.935 -9.182 -22.524 1.00 46.78 188 ALA A O 1
ATOM 1414 N N . GLY A 1 189 ? 13.257 -8.925 -20.743 1.00 45.06 189 GLY A N 1
ATOM 1415 C CA . GLY A 1 189 ? 14.386 -9.669 -21.307 1.00 45.06 189 GLY A CA 1
ATOM 1416 C C . GLY A 1 189 ? 15.209 -8.916 -22.356 1.00 45.06 189 GLY A C 1
ATOM 1417 O O . GLY A 1 189 ? 15.999 -9.548 -23.065 1.00 45.06 189 GLY A O 1
ATOM 1418 N N . TYR A 1 190 ? 15.082 -7.586 -22.454 1.00 49.03 190 TYR A N 1
ATOM 1419 C CA . TYR A 1 190 ? 16.092 -6.791 -23.155 1.00 49.03 190 TYR A CA 1
ATOM 1420 C C . TYR A 1 190 ? 17.434 -6.988 -22.440 1.00 49.03 190 TYR A C 1
ATOM 1422 O O . TYR A 1 190 ? 17.547 -6.812 -21.228 1.00 49.03 190 TYR A O 1
ATOM 1430 N N . GLN A 1 191 ? 18.471 -7.410 -23.169 1.00 45.72 191 GLN A N 1
ATOM 1431 C CA . GLN A 1 191 ? 19.785 -7.564 -22.551 1.00 45.72 191 GLN A CA 1
ATOM 1432 C C . GLN A 1 191 ? 20.287 -6.190 -22.108 1.00 45.72 191 GLN A C 1
ATOM 1434 O O . GLN A 1 191 ? 20.071 -5.204 -22.808 1.00 45.72 191 GLN A O 1
ATOM 1439 N N . ALA A 1 192 ? 21.011 -6.116 -20.987 1.00 42.75 192 ALA A N 1
ATOM 1440 C CA . ALA A 1 192 ? 21.550 -4.860 -20.455 1.00 42.75 192 ALA A CA 1
ATOM 1441 C C . ALA A 1 192 ? 22.273 -3.995 -21.518 1.00 42.75 192 ALA A C 1
ATOM 1443 O O . ALA A 1 192 ? 22.265 -2.773 -21.429 1.00 42.75 192 ALA A O 1
ATOM 1444 N N . GLY A 1 193 ? 22.847 -4.604 -22.566 1.00 43.81 193 GLY A N 1
ATOM 1445 C CA . GLY A 1 193 ? 23.455 -3.889 -23.697 1.00 43.81 193 GLY A CA 1
ATOM 1446 C C . GLY A 1 193 ? 22.483 -3.143 -24.629 1.00 43.81 193 GLY A C 1
ATOM 1447 O O . GLY A 1 193 ? 22.880 -2.140 -25.221 1.00 43.81 193 GLY A O 1
ATOM 1448 N N . ASP A 1 194 ? 21.229 -3.586 -24.743 1.00 49.25 194 ASP A N 1
ATOM 1449 C CA . ASP A 1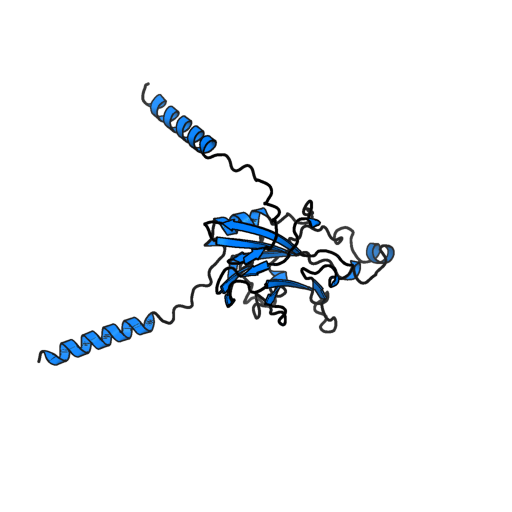 194 ? 20.178 -2.923 -25.530 1.00 49.25 194 ASP A CA 1
ATOM 1450 C C . ASP A 1 194 ? 19.483 -1.818 -24.717 1.00 49.25 194 ASP A C 1
ATOM 1452 O O . ASP A 1 194 ? 19.107 -0.781 -25.264 1.00 49.25 194 ASP A O 1
ATOM 1456 N N . ILE A 1 195 ? 19.396 -2.002 -23.395 1.00 48.88 195 ILE A N 1
ATOM 1457 C CA . ILE A 1 195 ? 18.785 -1.057 -22.449 1.00 48.88 195 ILE A CA 1
ATOM 1458 C C . ILE A 1 195 ? 19.652 0.188 -22.251 1.00 48.88 195 ILE A C 1
ATOM 1460 O O . ILE A 1 195 ? 19.135 1.299 -22.288 1.00 48.88 195 ILE A O 1
ATOM 1464 N N . VAL A 1 196 ? 20.976 0.031 -22.148 1.00 46.38 196 VAL A N 1
ATOM 1465 C CA . VAL A 1 196 ? 21.924 1.147 -21.937 1.00 46.38 196 VAL A CA 1
ATOM 1466 C C . VAL A 1 196 ? 21.881 2.201 -23.060 1.00 46.38 196 VAL A C 1
ATOM 1468 O O . VAL A 1 196 ? 22.327 3.329 -22.860 1.00 46.38 196 VAL A O 1
ATOM 1471 N N . ASN A 1 197 ? 21.333 1.867 -24.236 1.00 49.75 197 ASN A N 1
ATOM 1472 C CA . ASN A 1 197 ? 21.149 2.817 -25.338 1.00 49.75 197 ASN A CA 1
ATOM 1473 C C . ASN A 1 197 ? 19.722 3.388 -25.443 1.00 49.75 197 ASN A C 1
ATOM 1475 O O . ASN A 1 197 ? 19.540 4.403 -26.115 1.00 49.75 197 ASN A O 1
ATOM 1479 N N . ALA A 1 198 ? 18.726 2.735 -24.839 1.00 51.00 198 ALA A N 1
ATOM 1480 C CA . ALA A 1 198 ? 17.311 3.106 -24.928 1.00 51.00 198 ALA A CA 1
ATOM 1481 C C . ALA A 1 198 ? 16.807 3.849 -23.684 1.00 51.00 198 ALA A C 1
ATOM 1483 O O . ALA A 1 198 ? 15.856 4.619 -23.780 1.00 51.00 198 ALA A O 1
ATOM 1484 N N . ILE A 1 199 ? 17.459 3.618 -22.547 1.00 54.62 199 ILE A N 1
ATOM 1485 C CA . ILE A 1 199 ? 17.079 4.106 -21.231 1.00 54.62 199 ILE A CA 1
ATOM 1486 C C . ILE A 1 199 ? 18.299 4.829 -20.657 1.00 54.62 199 ILE A C 1
ATOM 1488 O O . ILE A 1 199 ? 19.420 4.309 -20.655 1.00 54.62 199 ILE A O 1
ATOM 1492 N N . SER A 1 200 ? 18.118 6.074 -20.240 1.00 56.50 200 SER A N 1
ATOM 1493 C CA . SER A 1 200 ? 19.163 6.828 -19.556 1.00 56.50 200 SER A CA 1
ATOM 1494 C C . SER A 1 200 ? 19.531 6.117 -18.247 1.00 56.50 200 SER A C 1
ATOM 1496 O O . SER A 1 200 ? 18.683 5.528 -17.596 1.00 56.50 200 SER A O 1
ATOM 1498 N N . ALA A 1 201 ? 20.790 6.184 -17.800 1.00 57.72 201 ALA A N 1
ATOM 1499 C CA . ALA A 1 201 ? 21.196 5.579 -16.519 1.00 57.72 201 ALA A CA 1
ATOM 1500 C C . ALA A 1 201 ? 20.405 6.110 -15.298 1.00 57.72 201 ALA A C 1
ATOM 1502 O O . ALA A 1 201 ? 20.503 5.550 -14.213 1.00 57.72 201 ALA A O 1
ATOM 1503 N N . SER A 1 202 ? 19.653 7.199 -15.480 1.00 57.53 202 SER A N 1
ATOM 1504 C CA . SER A 1 202 ? 18.712 7.780 -14.523 1.00 57.53 202 SER A CA 1
ATOM 1505 C C . SER A 1 202 ? 17.322 7.136 -14.496 1.00 57.53 202 SER A C 1
ATOM 1507 O O . SER A 1 202 ? 16.490 7.610 -13.740 1.00 57.53 202 SER A O 1
ATOM 1509 N N . GLU A 1 203 ? 17.065 6.130 -15.324 1.00 57.50 203 GLU A N 1
ATOM 1510 C CA . GLU A 1 203 ? 15.805 5.372 -15.413 1.00 57.50 203 GLU A CA 1
ATOM 1511 C C . GLU A 1 203 ? 16.050 3.878 -15.075 1.00 57.50 203 GLU A C 1
ATOM 1513 O O . GLU A 1 203 ? 15.292 2.997 -15.474 1.00 57.50 203 GLU A O 1
ATOM 1518 N N . LEU A 1 204 ? 17.168 3.577 -14.396 1.00 64.81 204 LEU A N 1
ATOM 1519 C CA . LEU A 1 204 ? 17.372 2.282 -13.741 1.00 64.81 204 LEU A CA 1
ATOM 1520 C C . LEU A 1 204 ? 16.490 2.215 -12.484 1.00 64.81 204 LEU A C 1
ATOM 1522 O O . LEU A 1 204 ? 16.262 3.268 -11.895 1.00 64.81 204 LEU A O 1
ATOM 1526 N N . PRO A 1 205 ? 16.068 1.017 -12.044 1.00 69.25 205 PRO A N 1
ATOM 1527 C CA . PRO A 1 205 ? 15.222 0.863 -10.880 1.00 69.25 205 PRO A CA 1
ATOM 1528 C C . PRO A 1 205 ? 16.054 1.238 -9.669 1.00 69.25 205 PRO A C 1
ATOM 1530 O O . PRO A 1 205 ? 17.161 0.708 -9.469 1.00 69.25 205 PRO A O 1
ATOM 1533 N N . ASP A 1 206 ? 15.558 2.192 -8.914 1.00 79.44 206 ASP A N 1
ATOM 1534 C CA . ASP A 1 206 ? 16.218 2.690 -7.725 1.00 79.44 206 ASP A CA 1
ATOM 1535 C C . ASP A 1 206 ? 15.634 2.085 -6.450 1.00 79.44 206 ASP A C 1
ATOM 1537 O O . ASP A 1 206 ? 16.281 2.219 -5.409 1.00 79.44 206 ASP A O 1
ATOM 1541 N N . TRP A 1 207 ? 14.555 1.296 -6.563 1.00 86.81 207 TRP A N 1
ATOM 1542 C CA . TRP A 1 207 ? 13.995 0.480 -5.484 1.00 86.81 207 TRP A CA 1
ATOM 1543 C C . TRP A 1 207 ? 13.683 1.318 -4.248 1.00 86.81 207 TRP A C 1
ATOM 1545 O O . TRP A 1 207 ? 13.956 0.908 -3.109 1.00 86.81 207 TRP A O 1
ATOM 1555 N N . ASP A 1 208 ? 13.195 2.529 -4.474 1.00 88.38 208 ASP A N 1
ATOM 1556 C CA . ASP A 1 208 ? 12.785 3.446 -3.424 1.00 88.38 208 ASP A CA 1
ATOM 1557 C C . ASP A 1 208 ? 11.315 3.230 -3.014 1.00 88.38 208 ASP A C 1
ATOM 1559 O O . ASP A 1 208 ? 10.917 3.662 -1.924 1.00 88.38 208 ASP A O 1
ATOM 1563 N N . TYR A 1 209 ? 10.557 2.471 -3.822 1.00 90.75 209 TYR A N 1
ATOM 1564 C CA . TYR A 1 209 ? 9.157 2.097 -3.621 1.00 90.75 209 TYR A CA 1
ATOM 1565 C C . TYR A 1 209 ? 8.254 3.296 -3.323 1.00 90.75 209 TYR A C 1
ATOM 1567 O O . TYR A 1 209 ? 7.301 3.190 -2.534 1.00 90.75 209 TYR A O 1
ATOM 1575 N N . ASN A 1 210 ? 8.582 4.456 -3.890 1.00 89.00 210 ASN A N 1
ATOM 1576 C CA . ASN A 1 210 ? 7.801 5.660 -3.693 1.00 89.00 210 ASN A CA 1
ATOM 1577 C C . ASN A 1 210 ? 6.852 5.956 -4.857 1.00 89.00 210 ASN A C 1
ATOM 1579 O O . ASN A 1 210 ? 6.023 6.828 -4.663 1.00 89.00 210 ASN A O 1
ATOM 1583 N N . ASP A 1 211 ? 6.860 5.228 -5.978 1.00 85.75 211 ASP A N 1
ATOM 1584 C CA . ASP A 1 211 ? 6.022 5.541 -7.154 1.00 85.75 211 ASP A CA 1
ATOM 1585 C C . ASP A 1 211 ? 4.521 5.590 -6.847 1.00 85.75 211 ASP A C 1
ATOM 1587 O O . ASP A 1 211 ? 3.761 6.395 -7.394 1.00 85.75 211 ASP A O 1
ATOM 1591 N N . ALA A 1 212 ? 4.076 4.746 -5.921 1.00 89.50 212 ALA A N 1
ATOM 1592 C CA . ALA A 1 212 ? 2.792 4.901 -5.263 1.00 89.50 212 ALA A CA 1
ATOM 1593 C C . ALA A 1 212 ? 2.915 4.541 -3.791 1.00 89.50 212 ALA A C 1
ATOM 1595 O O . ALA A 1 212 ? 3.658 3.635 -3.418 1.00 89.50 212 ALA A O 1
ATOM 1596 N N . PHE A 1 213 ? 2.123 5.204 -2.950 1.00 92.88 213 PHE A N 1
ATOM 1597 C CA . PHE A 1 213 ? 2.062 4.868 -1.538 1.00 92.88 213 PHE A CA 1
ATOM 1598 C C . PHE A 1 213 ? 0.623 4.904 -1.026 1.00 92.88 213 PHE A C 1
ATOM 1600 O O . PHE A 1 213 ? -0.150 5.817 -1.330 1.00 92.88 213 PHE A O 1
ATOM 1607 N N . ILE A 1 214 ? 0.236 3.905 -0.235 1.00 95.12 214 ILE A N 1
ATOM 1608 C CA . ILE A 1 214 ? -1.071 3.881 0.432 1.00 95.12 214 ILE A CA 1
ATOM 1609 C C . ILE A 1 214 ? -0.936 3.550 1.907 1.00 95.12 214 ILE A C 1
ATOM 1611 O O . ILE A 1 214 ? -0.038 2.828 2.334 1.00 95.12 214 ILE A O 1
ATOM 1615 N N . ALA A 1 215 ? -1.876 4.076 2.681 1.00 96.44 215 ALA A N 1
ATOM 1616 C CA . ALA A 1 215 ? -2.118 3.666 4.052 1.00 96.44 215 ALA A CA 1
ATOM 1617 C C . ALA A 1 215 ? -3.448 2.916 4.101 1.00 96.44 215 ALA A C 1
ATOM 1619 O O . ALA A 1 215 ? -4.452 3.390 3.570 1.00 96.44 215 ALA A O 1
ATOM 1620 N N . VAL A 1 216 ? -3.463 1.758 4.744 1.00 97.38 216 VAL A N 1
ATOM 1621 C CA . VAL A 1 216 ? -4.631 0.891 4.854 1.00 97.38 216 VAL A CA 1
ATOM 1622 C C . VAL A 1 216 ? -4.937 0.682 6.324 1.00 97.38 216 VAL A C 1
ATOM 1624 O O . VAL A 1 216 ? -4.110 0.175 7.074 1.00 97.38 216 VAL A O 1
ATOM 1627 N N . ARG A 1 217 ? -6.134 1.071 6.745 1.00 97.44 217 ARG A N 1
ATOM 1628 C CA . ARG A 1 217 ? -6.617 0.875 8.109 1.00 97.44 217 ARG A CA 1
ATOM 1629 C C . ARG A 1 217 ? -7.419 -0.413 8.214 1.00 97.44 217 ARG A C 1
ATOM 1631 O O . ARG A 1 217 ? -8.228 -0.706 7.334 1.00 97.44 217 ARG A O 1
ATOM 1638 N N . GLY A 1 218 ? -7.261 -1.123 9.327 1.00 96.56 218 GLY A N 1
ATOM 1639 C CA . GLY A 1 218 ? -7.995 -2.354 9.621 1.00 96.56 218 GLY A CA 1
ATOM 1640 C C . GLY A 1 218 ? -7.388 -3.588 8.959 1.00 96.56 218 GLY A C 1
ATOM 1641 O O . GLY A 1 218 ? -8.108 -4.550 8.703 1.00 96.56 218 GLY A O 1
ATOM 1642 N N . VAL A 1 219 ? -6.089 -3.559 8.655 1.00 96.62 219 VAL A N 1
ATOM 1643 C CA . VAL A 1 219 ? -5.337 -4.692 8.102 1.00 96.62 219 VAL A CA 1
ATOM 1644 C C . VAL A 1 219 ? -4.079 -4.908 8.931 1.00 96.62 219 VAL A C 1
ATOM 1646 O O . VAL A 1 219 ? -3.409 -3.949 9.300 1.00 96.62 219 VAL A O 1
ATOM 1649 N N . THR A 1 220 ? -3.755 -6.169 9.198 1.00 94.06 220 THR A N 1
ATOM 1650 C CA . THR A 1 220 ? -2.514 -6.591 9.860 1.00 94.06 220 THR A CA 1
ATOM 1651 C C . THR A 1 220 ? -1.792 -7.634 9.011 1.00 94.06 220 THR A C 1
ATOM 1653 O O . THR A 1 220 ? -2.438 -8.349 8.239 1.00 94.06 220 THR A O 1
ATOM 1656 N N . LEU A 1 221 ? -0.469 -7.737 9.140 1.00 91.94 221 LEU A N 1
ATOM 1657 C CA . LEU A 1 221 ? 0.320 -8.782 8.490 1.00 91.94 221 LEU A CA 1
ATOM 1658 C C . LEU A 1 221 ? 0.393 -10.031 9.374 1.00 91.94 221 LEU A C 1
ATOM 1660 O O . LEU A 1 221 ? 0.531 -9.967 10.596 1.00 91.94 221 LEU A O 1
ATOM 1664 N N . GLY A 1 222 ? 0.272 -11.201 8.752 1.00 75.69 222 GLY A N 1
ATOM 1665 C CA . GLY A 1 222 ? 0.385 -12.482 9.437 1.00 75.69 222 GLY A CA 1
ATOM 1666 C C . GLY A 1 222 ? 1.836 -12.955 9.492 1.00 75.69 222 GLY A C 1
ATOM 1667 O O . GLY A 1 222 ? 2.337 -13.509 8.516 1.00 75.69 222 GLY A O 1
ATOM 1668 N N . GLY A 1 223 ? 2.485 -12.812 10.647 1.00 60.09 223 GLY A N 1
ATOM 1669 C CA . GLY A 1 223 ? 3.856 -13.269 10.887 1.00 60.09 223 GLY A CA 1
ATOM 1670 C C . GLY A 1 223 ? 4.468 -12.597 12.116 1.00 60.09 223 GLY A C 1
ATOM 1671 O O . GLY A 1 223 ? 3.852 -11.714 12.709 1.00 60.09 223 GLY A O 1
ATOM 1672 N N . ASP A 1 224 ? 5.670 -13.013 12.524 1.00 49.62 224 ASP A N 1
ATOM 1673 C CA . ASP A 1 224 ? 6.496 -12.211 13.435 1.00 49.62 224 ASP A CA 1
ATOM 1674 C C . ASP A 1 224 ? 6.945 -10.956 12.659 1.00 49.62 224 ASP A C 1
ATOM 1676 O O . ASP A 1 224 ? 8.025 -10.946 12.074 1.00 49.62 224 ASP A O 1
ATOM 1680 N N . ASP A 1 225 ? 6.072 -9.947 12.581 1.00 48.88 225 ASP A N 1
ATOM 1681 C CA . ASP A 1 225 ? 6.282 -8.704 11.829 1.00 48.88 225 ASP A CA 1
ATOM 1682 C C . ASP A 1 225 ? 7.680 -8.118 12.121 1.00 48.88 225 ASP A C 1
ATOM 1684 O O . ASP A 1 225 ? 8.050 -7.981 13.303 1.00 48.88 225 ASP A O 1
ATOM 1688 N N . PRO A 1 226 ? 8.467 -7.731 11.097 1.00 48.50 226 PRO A N 1
ATOM 1689 C CA . PRO A 1 226 ? 9.650 -6.921 11.310 1.00 48.50 226 PRO A CA 1
ATOM 1690 C C . PRO A 1 226 ? 9.172 -5.592 11.878 1.00 48.50 226 PRO A C 1
ATOM 1692 O O . PRO A 1 226 ? 8.615 -4.746 11.180 1.00 48.50 226 PRO A O 1
ATOM 1695 N N . LYS A 1 227 ? 9.346 -5.431 13.192 1.00 46.28 227 LYS A N 1
ATOM 1696 C CA . LYS A 1 227 ? 9.028 -4.177 13.868 1.00 46.28 227 LYS A CA 1
ATOM 1697 C C . LYS A 1 227 ? 9.743 -3.053 13.126 1.00 46.28 227 LYS A C 1
ATOM 1699 O O . LYS A 1 227 ? 10.932 -3.216 12.828 1.00 46.28 227 LYS A O 1
ATOM 1704 N N . PRO A 1 228 ? 9.062 -1.929 12.858 1.00 49.00 228 PRO A N 1
ATOM 1705 C CA . PRO A 1 228 ? 9.710 -0.814 12.204 1.00 49.00 228 PRO A CA 1
ATOM 1706 C C . PRO A 1 228 ? 10.966 -0.423 12.981 1.00 49.00 228 PRO A C 1
ATOM 1708 O O . PRO A 1 228 ? 11.004 -0.615 14.207 1.00 49.00 228 PRO A O 1
ATOM 1711 N N . PRO A 1 229 ? 12.009 0.086 12.297 1.00 47.81 229 PRO A N 1
ATOM 1712 C CA . PRO A 1 229 ? 13.217 0.523 12.973 1.00 47.81 229 PRO A CA 1
ATOM 1713 C C . PRO A 1 229 ? 12.787 1.457 14.096 1.00 47.81 229 PRO A C 1
ATOM 1715 O O . PRO A 1 229 ? 12.060 2.419 13.843 1.00 47.81 229 PRO A O 1
ATOM 1718 N N . GLU A 1 230 ? 13.165 1.130 15.337 1.00 45.56 230 GLU A N 1
ATOM 1719 C CA . GLU A 1 230 ? 12.837 1.946 16.501 1.00 45.56 230 GLU A CA 1
ATOM 1720 C C . GLU A 1 230 ? 13.412 3.341 16.254 1.00 45.56 230 GLU A C 1
ATOM 1722 O O . GLU A 1 230 ? 14.583 3.623 16.510 1.00 45.56 230 GLU A O 1
ATOM 1727 N N . LYS A 1 231 ? 12.591 4.232 15.697 1.00 50.44 231 LYS A N 1
ATOM 1728 C CA . LYS A 1 231 ? 12.915 5.643 15.617 1.00 50.44 231 LYS A CA 1
ATOM 1729 C C . LYS A 1 231 ? 13.030 6.058 17.068 1.00 50.44 231 LYS A C 1
ATOM 1731 O O . LYS A 1 231 ? 12.072 5.868 17.814 1.00 50.44 231 LYS A O 1
ATOM 1736 N N . GLU A 1 232 ? 14.195 6.552 17.481 1.00 40.91 232 GLU A N 1
ATOM 1737 C CA . GLU A 1 232 ? 14.404 7.056 18.837 1.00 40.91 232 GLU A CA 1
ATOM 1738 C C . GLU A 1 232 ? 13.400 8.189 19.087 1.00 40.91 232 GLU A C 1
ATOM 1740 O O . GLU A 1 232 ? 13.655 9.363 18.813 1.00 40.91 232 GLU A O 1
ATOM 1745 N N . VAL A 1 233 ? 12.205 7.835 19.558 1.00 54.16 233 VAL A N 1
ATOM 1746 C CA . VAL A 1 233 ? 11.225 8.789 20.043 1.00 54.16 233 VAL A CA 1
ATOM 1747 C C . VAL A 1 233 ? 11.845 9.329 21.323 1.00 54.16 233 VAL A C 1
ATOM 1749 O O . VAL A 1 233 ? 12.095 8.538 22.237 1.00 54.16 233 VAL A O 1
ATOM 1752 N N . PRO A 1 234 ? 12.136 10.641 21.415 1.00 53.00 234 PRO A N 1
ATOM 1753 C CA . PRO A 1 234 ? 12.703 11.202 22.626 1.00 53.00 234 PRO A CA 1
ATOM 1754 C C . PRO A 1 234 ? 11.793 10.825 23.785 1.00 53.00 234 PRO A C 1
ATOM 1756 O O . PRO A 1 234 ? 10.609 11.177 23.783 1.00 53.00 234 PRO A O 1
ATOM 1759 N N . GLU A 1 235 ? 12.330 10.071 24.743 1.00 50.47 235 GLU A N 1
ATOM 1760 C CA . GLU A 1 235 ? 11.548 9.617 25.882 1.00 50.47 235 GLU A CA 1
ATOM 1761 C C . GLU A 1 235 ? 10.822 10.818 26.519 1.00 50.47 235 GLU A C 1
ATOM 1763 O O . GLU A 1 235 ? 11.371 11.927 26.554 1.00 50.47 235 GLU A O 1
ATOM 1768 N N . PRO A 1 236 ? 9.614 10.639 27.087 1.00 56.81 236 PRO A N 1
ATOM 1769 C CA . PRO A 1 236 ? 8.870 11.718 27.745 1.00 56.81 236 PRO A CA 1
ATOM 1770 C C . PRO A 1 236 ? 9.700 12.500 28.781 1.00 56.81 236 PRO A C 1
ATOM 1772 O O . PRO A 1 236 ? 9.413 13.661 29.079 1.00 56.81 236 PRO A O 1
ATOM 1775 N N . THR A 1 237 ? 10.759 11.882 29.308 1.00 61.81 237 THR A N 1
ATOM 1776 C CA . THR A 1 237 ? 11.769 12.470 30.193 1.00 61.81 237 THR A CA 1
ATOM 1777 C C . THR A 1 237 ? 12.552 13.619 29.542 1.00 61.81 237 THR A C 1
ATOM 1779 O O . THR A 1 237 ? 12.812 14.621 30.216 1.00 61.81 237 THR A O 1
ATOM 1782 N N . ALA A 1 238 ? 12.867 13.547 28.246 1.00 57.56 238 ALA A N 1
ATOM 1783 C CA . ALA A 1 238 ? 13.519 14.616 27.484 1.00 57.56 238 ALA A CA 1
ATOM 1784 C C . ALA A 1 238 ? 12.604 15.847 27.329 1.00 57.56 238 ALA A C 1
ATOM 1786 O O . ALA A 1 238 ? 13.041 16.989 27.490 1.00 57.56 238 ALA A O 1
ATOM 1787 N N . LEU A 1 239 ? 11.303 15.629 27.112 1.00 54.94 239 LEU A N 1
ATOM 1788 C CA . LEU A 1 239 ? 10.323 16.715 27.004 1.00 54.94 239 LEU A CA 1
ATOM 1789 C C . LEU A 1 239 ? 10.034 17.366 28.373 1.00 54.94 239 LEU A C 1
ATOM 1791 O O . LEU A 1 239 ? 9.966 18.593 28.493 1.00 54.94 239 LEU A O 1
ATOM 1795 N N . LEU A 1 240 ? 9.923 16.553 29.430 1.00 58.97 240 LEU A N 1
ATOM 1796 C CA . LEU A 1 240 ? 9.746 17.018 30.813 1.00 58.97 240 LEU A CA 1
ATOM 1797 C C . LEU A 1 240 ? 10.944 17.827 31.316 1.00 58.97 240 LEU A C 1
ATOM 1799 O O . LEU A 1 240 ? 10.763 18.828 32.013 1.00 58.97 240 LEU A O 1
ATOM 1803 N N . SER A 1 241 ? 12.164 17.430 30.957 1.00 57.66 241 SER A N 1
ATOM 1804 C CA . SER A 1 241 ? 13.373 18.159 31.346 1.00 57.66 241 SER A CA 1
ATOM 1805 C C . SER A 1 241 ? 13.478 19.519 30.646 1.00 57.66 241 SER A C 1
ATOM 1807 O O . SER A 1 241 ? 13.834 20.503 31.298 1.00 57.66 241 SER A O 1
ATOM 1809 N N . LEU A 1 242 ? 13.052 19.635 29.383 1.00 59.50 242 LE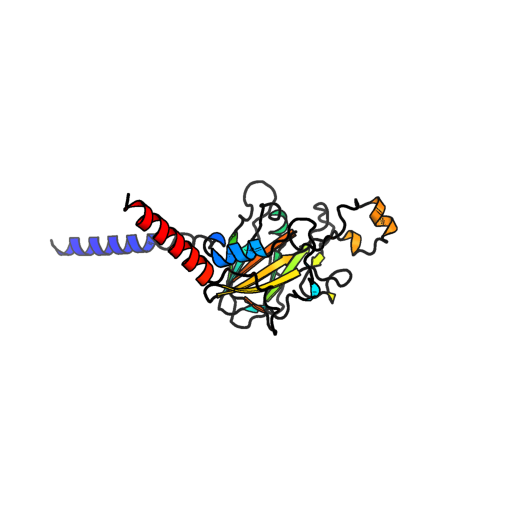U A N 1
ATOM 1810 C CA . LEU A 1 242 ? 12.946 20.929 28.695 1.00 59.50 242 LEU A CA 1
ATOM 1811 C C . LEU A 1 242 ? 11.899 21.861 29.335 1.00 59.50 242 LEU A C 1
ATOM 1813 O O . LEU A 1 242 ? 12.172 23.047 29.545 1.00 59.50 242 LEU A O 1
ATOM 1817 N N . LEU A 1 243 ? 10.735 21.329 29.722 1.00 60.12 243 LEU A N 1
ATOM 1818 C CA . LEU A 1 243 ? 9.702 22.086 30.444 1.00 60.12 243 LEU A CA 1
ATOM 1819 C C . LEU A 1 243 ? 10.166 22.529 31.841 1.00 60.12 243 LEU A C 1
ATOM 1821 O O . LEU A 1 243 ? 9.893 23.660 32.253 1.00 60.12 243 LEU A O 1
ATOM 1825 N N . ALA A 1 244 ? 10.913 21.685 32.558 1.00 60.94 244 ALA A N 1
ATOM 1826 C CA . ALA A 1 244 ? 11.477 22.025 33.864 1.00 60.94 244 ALA A CA 1
ATOM 1827 C C . ALA A 1 244 ? 12.515 23.161 33.773 1.00 60.94 244 ALA A C 1
ATOM 1829 O O . ALA A 1 244 ? 12.514 24.068 34.611 1.00 60.94 244 ALA A O 1
ATOM 1830 N N . ILE A 1 245 ? 13.355 23.164 32.732 1.00 64.44 245 ILE A N 1
ATOM 1831 C CA . ILE A 1 245 ? 14.329 24.239 32.482 1.00 64.44 245 ILE A CA 1
ATOM 1832 C C . ILE A 1 245 ? 13.613 25.550 32.116 1.00 64.44 245 ILE A C 1
ATOM 1834 O O . ILE A 1 245 ? 13.953 26.608 32.656 1.00 64.44 245 ILE A O 1
ATOM 1838 N N . ALA A 1 246 ? 12.572 25.495 31.277 1.00 61.62 246 ALA A N 1
ATOM 1839 C CA . ALA A 1 246 ? 11.763 26.668 30.931 1.00 61.62 246 ALA A CA 1
ATOM 1840 C C . ALA A 1 246 ? 11.026 27.257 32.155 1.00 61.62 246 ALA A C 1
ATOM 1842 O O . ALA A 1 246 ? 11.001 28.478 32.356 1.00 61.62 246 ALA A O 1
ATOM 1843 N N . GLY A 1 247 ? 10.490 26.401 33.032 1.00 59.69 247 GLY A N 1
ATOM 1844 C CA . GLY A 1 247 ? 9.865 26.811 34.293 1.00 59.69 247 GLY A CA 1
ATOM 1845 C C . GLY A 1 247 ? 10.850 27.459 35.275 1.00 59.69 247 GLY A C 1
ATOM 1846 O O . GLY A 1 247 ? 10.546 28.492 35.875 1.00 59.69 247 GLY A O 1
ATOM 1847 N N . ALA A 1 248 ? 12.064 26.917 35.401 1.00 62.94 248 ALA A N 1
ATOM 1848 C CA . ALA A 1 248 ? 13.097 27.485 36.269 1.00 62.94 248 ALA A CA 1
ATOM 1849 C C . ALA A 1 248 ? 13.599 28.859 35.776 1.00 62.94 248 ALA A C 1
ATOM 1851 O O . ALA A 1 248 ? 13.828 29.762 36.588 1.00 62.94 248 ALA A O 1
ATOM 1852 N N . GLY A 1 249 ? 13.707 29.055 34.456 1.00 58.97 249 GLY A N 1
ATOM 1853 C CA . GLY A 1 249 ? 14.126 30.329 33.858 1.00 58.97 249 GLY A CA 1
ATOM 1854 C C . GLY A 1 249 ? 13.157 31.486 34.133 1.00 58.97 249 GLY A C 1
ATOM 1855 O O . GLY A 1 24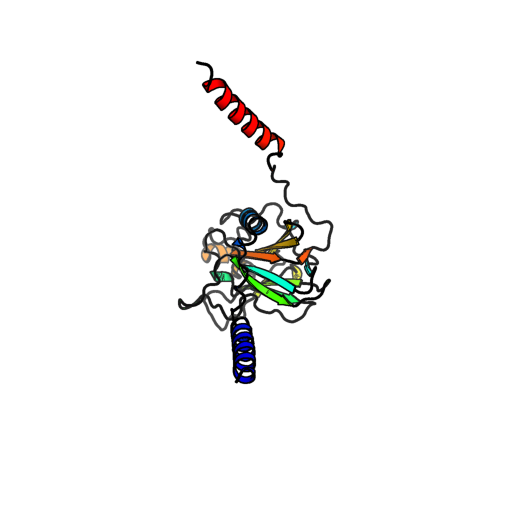9 ? 13.584 32.600 34.444 1.00 58.97 249 GLY A O 1
ATOM 1856 N N . THR A 1 250 ? 11.847 31.227 34.105 1.00 57.00 250 THR A N 1
ATOM 1857 C CA . THR A 1 250 ? 10.826 32.262 34.365 1.00 57.00 250 THR A CA 1
ATOM 1858 C C . THR A 1 250 ? 10.718 32.644 35.844 1.00 57.00 250 THR A C 1
ATOM 1860 O O . THR A 1 250 ? 10.466 33.809 36.164 1.00 57.00 250 THR A O 1
ATOM 1863 N N . LEU A 1 251 ? 10.985 31.712 36.765 1.00 58.56 251 LEU A N 1
ATOM 1864 C CA . LEU A 1 251 ? 11.032 31.998 38.204 1.00 58.56 251 LEU A CA 1
ATOM 1865 C C . LEU A 1 251 ? 12.305 32.760 38.615 1.00 58.56 251 LEU A C 1
ATOM 1867 O O . LEU A 1 251 ? 12.249 33.599 39.517 1.00 58.56 251 LEU A O 1
ATOM 1871 N N . GLY A 1 252 ? 13.432 32.531 37.931 1.00 55.53 252 GLY A N 1
ATOM 1872 C CA . GLY A 1 252 ? 14.691 33.250 38.163 1.00 55.53 252 GLY A CA 1
ATOM 1873 C C . GLY A 1 252 ? 14.665 34.726 37.744 1.00 55.53 252 GLY A C 1
ATOM 1874 O O . GLY A 1 252 ? 15.321 35.556 38.371 1.00 55.53 252 GLY A O 1
ATOM 1875 N N . LEU A 1 253 ? 13.855 35.084 36.743 1.00 55.59 253 LEU A N 1
ATOM 1876 C CA . LEU A 1 253 ? 13.725 36.462 36.241 1.00 55.59 253 LEU A CA 1
ATOM 1877 C C . LEU A 1 253 ? 12.838 37.374 37.108 1.00 55.59 253 LEU A C 1
ATOM 1879 O O . LEU A 1 253 ? 12.821 38.582 36.896 1.00 55.59 253 LEU A O 1
ATOM 1883 N N . ARG A 1 254 ? 12.132 36.836 38.114 1.00 51.88 254 ARG A N 1
ATOM 1884 C CA . ARG A 1 254 ? 11.312 37.627 39.057 1.00 51.88 254 ARG A CA 1
ATOM 1885 C C . ARG A 1 254 ? 12.055 38.095 40.313 1.00 51.88 254 ARG A C 1
ATOM 1887 O O . ARG A 1 254 ? 11.453 38.749 41.160 1.00 51.88 254 ARG A O 1
ATOM 1894 N N . ARG A 1 255 ? 13.341 37.762 40.458 1.00 54.09 255 ARG A N 1
ATOM 1895 C CA . ARG A 1 255 ? 14.190 38.204 41.576 1.00 54.09 255 ARG A CA 1
ATOM 1896 C C . ARG A 1 255 ? 15.408 38.982 41.075 1.00 54.09 255 ARG A C 1
ATOM 1898 O O . ARG A 1 255 ? 16.539 38.557 41.290 1.00 54.09 255 ARG A O 1
ATOM 1905 N N . LYS A 1 256 ? 15.173 40.120 40.429 1.00 48.84 256 LYS A N 1
ATOM 1906 C CA . LYS A 1 256 ? 16.080 41.274 40.409 1.00 48.84 256 LYS A CA 1
ATOM 1907 C C . LYS A 1 256 ? 15.254 42.547 40.385 1.00 48.84 256 LYS A C 1
ATOM 1909 O O . LYS A 1 256 ? 14.225 42.542 39.677 1.00 48.84 256 LYS A O 1
#

Secondary structure (DSSP, 8-state):
--HHHHHHHHHHHHHHHHGGGGS--PPPBGGGSHHHHHHHHHH---TT-PPTTGGGS---S-EE-SSEEEEEEE-SSS-GGGGGGGEEEEETTPPPEETTTT--SSSSS----TTBEEEEE--TT-BEEEEEEE--TTT-TTS-PEEEES-TTTSGGG---EEEEEEEETTEEEEEEEE----TTTTTT--HHHHHHHS-GGGS------SEEEEEESEE-SSS--PPP---PPPHHHHHHHHHHHHHHHHHTT--

Foldseek 3Di:
DPPVVVVVVVVVVVVVVVVVPPPPPPQQFCVVQVQLLVVLLVLQDDPLAADPPLVLQFQAQKWFQAQKKKKFWAADPLQLLQQLQFKWKDWQPDDIDRQPPPQDPPDDDHRRDHRGIDMDGDHGGIGMWMWGWQDAPPPPPPDRTATQTSQLVRDQPSDHFKGWDWDQGPNWIKIKIFGWNQHCCVRVPDPPVNCVVVPPPSRHGSNSSNSTMMMMIRIGHPDPRPHPDPPPPPPVVVVVVVVVVVVVVVVVVVPD

Sequence (256 aa):
MQTKLFTGLVAVAAASSAVLCGIPAQAATLQSYTGAYNAALGYIQDERVPVADAADHKLENATATGDSIDIFFADKDGALALFADRILYGINGEANQLAFDGRRVDDSAQQVAVGEGFSVNTNVGDLIDFSLWTKGWWDDPSNEGFILGSDESQNVAGNQHIVAYSEVIEGEDWLFLGFEDIPALMEAGYQAGDIVNAISASELPDWDYNDAFIAVRGVTLGGDDPKPPEKEVPEPTALLSLLAIAGAGTLGLRRK

Radius of gyration: 24.72 Å; chains: 1; bounding box: 83×57×69 Å